Protein AF-A0A316REV9-F1 (afdb_monomer)

Sequence (354 aa):
MKEILKSRKVLAEVNGFNIMSDTLYEVVGKHDGSAPQAFQDANIAKAPFPENATHVCCPWDDFSKAYNTGFYPRSRCYNGLDKNEIDRLVKQRVDNIMKPFEEMSQMDLSQTNLEFWDDAKDKIFMGKVYNTANTVDLFYLYLAVFSGMLTPQEMDGDPVFMNSMFCFVEKDNMKDFVQQREINKMNISYKFISALKKGGDDRQAVIDLLLYIGIVTRPDFTEDEYYTGSLSNWMNEKKTNVDYLLDIWDRSLEGDFKEVLEFYRIVNVLQRNGRINMTPSGLQYNGQIIGPDVRTSAEFLAAKKDFINIKANVLDEYEEIISMSNIDNKSKTKKVKDIKKKDGVEEGDKVKEE

pLDDT: mean 83.74, std 15.29, range [32.62, 97.5]

Solvent-accessible surface area (backbone atoms only — not comparable to full-atom values): 20007 Å² total; per-residue (Å²): 131,83,79,76,79,76,75,72,43,77,44,39,82,42,90,93,41,71,45,50,39,84,37,35,37,37,26,35,58,22,76,25,94,84,49,62,67,76,32,42,78,68,32,18,59,58,70,90,44,84,85,58,52,49,78,42,52,62,46,73,33,84,86,80,72,39,65,44,72,51,63,48,82,84,21,68,90,48,73,92,61,55,69,70,60,40,56,51,50,19,50,40,32,29,68,62,34,50,50,53,30,27,70,72,70,72,48,70,84,53,90,81,39,54,69,52,54,77,64,48,63,43,81,45,32,67,68,42,68,34,39,42,76,39,46,65,37,34,43,46,49,47,44,32,39,61,60,17,52,35,26,52,56,95,50,69,88,40,75,77,31,66,84,28,57,32,18,30,43,83,47,80,51,74,64,54,52,54,49,49,50,53,48,49,46,51,52,52,50,49,54,51,55,51,27,50,72,70,35,70,69,50,23,48,53,51,40,29,50,36,41,72,76,58,63,40,87,72,79,81,67,86,59,64,65,58,58,54,50,36,50,54,52,52,46,68,74,39,86,57,41,47,59,54,50,51,55,54,52,58,48,50,73,36,81,73,45,45,50,27,35,53,35,35,46,47,53,53,53,35,36,77,71,67,62,32,43,82,48,100,85,13,32,29,45,94,88,41,73,54,26,72,43,67,64,55,22,9,46,37,54,57,69,39,75,94,33,54,67,57,42,52,53,54,50,53,56,46,53,50,54,55,53,52,54,56,50,54,52,53,53,52,56,49,52,54,52,53,52,61,57,68,77,64,81,87,89,84,83,86,83,79,91,129

Radius of gyration: 29.21 Å; Cα contacts (8 Å, |Δi|>4): 435; chains: 1; bounding box: 68×89×72 Å

Structure (mmCIF, N/CA/C/O backbone):
data_AF-A0A316REV9-F1
#
_entry.id   AF-A0A316REV9-F1
#
loop_
_atom_site.group_PDB
_atom_site.id
_atom_site.type_symbol
_atom_site.label_atom_id
_atom_site.label_alt_id
_atom_site.label_comp_id
_atom_site.label_asym_id
_atom_site.label_entity_id
_atom_site.label_seq_id
_atom_site.pdbx_PDB_ins_code
_atom_site.Cartn_x
_atom_site.Cartn_y
_atom_site.Cartn_z
_atom_site.occupancy
_atom_site.B_iso_or_equiv
_atom_site.auth_seq_id
_atom_site.auth_comp_id
_atom_site.auth_asym_id
_atom_site.auth_atom_id
_atom_site.pdbx_PDB_model_num
ATOM 1 N N . MET A 1 1 ? -13.417 17.721 -33.660 1.00 35.94 1 MET A N 1
ATOM 2 C CA . MET A 1 1 ? -11.995 17.367 -33.473 1.00 35.94 1 MET A CA 1
ATOM 3 C C . MET A 1 1 ? -11.953 15.889 -33.126 1.00 35.94 1 MET A C 1
ATOM 5 O O . MET A 1 1 ? -12.506 15.528 -32.101 1.00 35.94 1 MET A O 1
ATOM 9 N N . LYS A 1 2 ? -11.435 15.031 -34.013 1.00 32.62 2 LYS A N 1
ATOM 10 C CA . LYS A 1 2 ? -11.191 13.621 -33.681 1.00 32.62 2 LYS A CA 1
ATOM 11 C C . LYS A 1 2 ? -9.992 13.597 -32.735 1.00 32.62 2 LYS A C 1
ATOM 13 O O . LYS A 1 2 ? -8.901 13.959 -33.167 1.00 32.62 2 LYS A O 1
ATOM 18 N N . GLU A 1 3 ? -10.203 13.241 -31.472 1.00 38.78 3 GLU A N 1
ATOM 19 C CA . GLU A 1 3 ? -9.111 12.814 -30.599 1.00 38.78 3 GLU A CA 1
ATOM 20 C C . GLU A 1 3 ? -8.387 11.675 -31.319 1.00 38.78 3 GLU A C 1
ATOM 22 O O . GLU A 1 3 ? -8.959 10.620 -31.594 1.00 38.78 3 GLU A O 1
ATOM 27 N N . ILE A 1 4 ? -7.141 11.922 -31.712 1.00 41.31 4 ILE A N 1
ATOM 28 C CA . ILE A 1 4 ? -6.242 10.850 -32.109 1.00 41.31 4 ILE A CA 1
ATOM 29 C C . ILE A 1 4 ? -5.969 10.100 -30.808 1.00 41.31 4 ILE A C 1
ATOM 31 O O . ILE A 1 4 ? -5.196 10.576 -29.980 1.00 41.31 4 ILE A O 1
ATOM 35 N N . LEU A 1 5 ? -6.646 8.967 -30.606 1.00 44.19 5 LEU A N 1
ATOM 36 C CA . LEU A 1 5 ? -6.244 7.964 -29.623 1.00 44.19 5 LEU A CA 1
ATOM 37 C C . LEU A 1 5 ? -4.783 7.626 -29.926 1.00 44.19 5 LEU A C 1
ATOM 39 O O . LEU A 1 5 ? -4.482 6.912 -30.883 1.00 44.19 5 LEU A O 1
ATOM 43 N N . LYS A 1 6 ? -3.865 8.223 -29.165 1.00 53.34 6 LYS A N 1
ATOM 44 C CA . LYS A 1 6 ? -2.447 7.882 -29.208 1.00 53.34 6 LYS A CA 1
ATOM 45 C C . LYS A 1 6 ? -2.379 6.409 -28.812 1.00 53.34 6 LYS A C 1
ATOM 47 O O . LYS A 1 6 ? -2.714 6.063 -27.683 1.00 53.34 6 LYS A O 1
ATOM 52 N N . SER A 1 7 ? -2.041 5.534 -29.754 1.00 65.50 7 SER A N 1
ATOM 53 C CA . SER A 1 7 ? -1.868 4.112 -29.463 1.00 65.50 7 SER A CA 1
ATOM 54 C C . SER A 1 7 ? -0.797 3.963 -28.380 1.00 65.50 7 SER A C 1
ATOM 56 O O . SER A 1 7 ? 0.315 4.468 -28.569 1.00 65.50 7 SER A O 1
ATOM 58 N N . ARG A 1 8 ? -1.127 3.298 -27.264 1.00 82.81 8 ARG A N 1
ATOM 59 C CA . ARG A 1 8 ? -0.168 2.999 -26.189 1.00 82.81 8 ARG A CA 1
ATOM 60 C C . ARG A 1 8 ? 1.032 2.247 -26.783 1.00 82.81 8 ARG A C 1
ATOM 62 O O . ARG A 1 8 ? 0.859 1.343 -27.601 1.00 82.81 8 ARG A O 1
ATOM 69 N N . LYS A 1 9 ? 2.249 2.647 -26.414 1.00 91.50 9 LYS A N 1
ATOM 70 C CA . LYS A 1 9 ? 3.517 2.060 -26.881 1.00 91.50 9 LYS A CA 1
ATOM 71 C C . LYS A 1 9 ? 4.071 1.121 -25.809 1.00 91.50 9 LYS A C 1
ATOM 73 O O . LYS A 1 9 ? 4.020 1.458 -24.634 1.00 91.50 9 LYS A O 1
ATOM 78 N N . VAL A 1 10 ? 4.694 0.011 -26.207 1.00 94.44 10 VAL A N 1
ATOM 79 C CA . VAL A 1 10 ? 5.499 -0.819 -25.291 1.00 94.44 10 VAL A CA 1
ATOM 80 C C . VAL A 1 10 ? 6.788 -0.077 -24.916 1.00 94.44 10 VAL A C 1
ATOM 82 O O . VAL A 1 10 ? 7.638 0.203 -25.773 1.00 94.44 10 VAL A O 1
ATOM 85 N N . LEU A 1 11 ? 6.931 0.256 -23.635 1.00 95.62 11 LEU A N 1
ATOM 86 C CA . LEU A 1 11 ? 8.097 0.932 -23.066 1.00 95.62 11 LEU A CA 1
ATOM 87 C C . LEU A 1 11 ? 9.229 -0.045 -22.747 1.00 95.62 11 LEU A C 1
ATOM 89 O O . LEU A 1 11 ? 10.386 0.291 -22.990 1.00 95.62 11 LEU A O 1
ATOM 93 N N . ALA A 1 12 ? 8.911 -1.242 -22.254 1.00 95.81 12 ALA A N 1
ATOM 94 C CA . ALA A 1 12 ? 9.881 -2.307 -22.025 1.00 95.81 12 ALA A CA 1
ATOM 95 C C . ALA A 1 12 ? 9.214 -3.685 -21.999 1.00 95.81 12 ALA A C 1
ATOM 97 O O . ALA A 1 12 ? 8.109 -3.835 -21.484 1.00 95.81 12 ALA A O 1
ATOM 98 N N . GLU A 1 13 ? 9.937 -4.678 -22.509 1.00 94.44 13 GLU A N 1
ATOM 99 C CA . GLU A 1 13 ? 9.614 -6.100 -22.375 1.00 94.44 13 GLU A CA 1
ATOM 100 C C . GLU A 1 13 ? 10.448 -6.675 -21.222 1.00 94.44 13 GLU A C 1
ATOM 102 O O . GLU A 1 13 ? 11.684 -6.571 -21.229 1.00 94.44 13 GLU A O 1
ATOM 107 N N . VAL A 1 14 ? 9.798 -7.225 -20.196 1.00 91.88 14 VAL A N 1
ATOM 108 C CA . VAL A 1 14 ? 10.439 -7.659 -18.947 1.00 91.88 14 VAL A CA 1
ATOM 109 C C . VAL A 1 14 ? 9.782 -8.935 -18.444 1.00 91.88 14 VAL A C 1
ATOM 111 O O . VAL A 1 14 ? 8.594 -8.928 -18.152 1.00 91.88 14 VAL A O 1
ATOM 114 N N . ASN A 1 15 ? 10.555 -10.018 -18.313 1.00 90.50 15 ASN A N 1
ATOM 115 C CA . ASN A 1 15 ? 10.072 -11.297 -17.775 1.00 90.50 15 ASN A CA 1
ATOM 116 C C . ASN A 1 15 ? 8.767 -11.787 -18.436 1.00 90.50 15 ASN A C 1
ATOM 118 O O . ASN A 1 15 ? 7.885 -12.289 -17.757 1.00 90.50 15 ASN A O 1
ATOM 122 N N . GLY A 1 16 ? 8.629 -11.598 -19.755 1.00 89.12 16 GLY A N 1
ATOM 123 C CA . GLY A 1 16 ? 7.426 -11.971 -20.513 1.00 89.12 16 GLY A CA 1
ATOM 124 C C . GLY A 1 16 ? 6.285 -10.945 -20.492 1.00 89.12 16 GLY A C 1
ATOM 125 O O . GLY A 1 16 ? 5.331 -11.108 -21.244 1.00 89.12 16 GLY A O 1
ATOM 126 N N . PHE A 1 17 ? 6.400 -9.868 -19.708 1.00 94.56 17 PHE A N 1
ATOM 127 C CA . PHE A 1 17 ? 5.403 -8.803 -19.602 1.00 94.56 17 PHE A CA 1
ATOM 128 C C . PHE A 1 17 ? 5.790 -7.538 -20.382 1.00 94.56 17 PHE A C 1
ATOM 130 O O . PHE A 1 17 ? 6.959 -7.145 -20.425 1.00 94.56 17 PHE A O 1
ATOM 137 N N . ASN A 1 18 ? 4.788 -6.856 -20.943 1.00 95.69 18 ASN A N 1
ATOM 138 C CA . ASN A 1 18 ? 4.951 -5.600 -21.674 1.00 95.69 18 ASN A CA 1
ATOM 139 C C . ASN A 1 18 ? 4.494 -4.413 -20.822 1.00 95.69 18 ASN A C 1
ATOM 141 O O . ASN A 1 18 ? 3.300 -4.202 -20.627 1.00 95.69 18 ASN A O 1
ATOM 145 N N . ILE A 1 19 ? 5.436 -3.583 -20.375 1.00 95.56 19 ILE A N 1
ATOM 146 C CA . ILE A 1 19 ? 5.105 -2.322 -19.702 1.00 95.56 19 ILE A CA 1
ATOM 147 C C . ILE A 1 19 ? 4.658 -1.312 -20.763 1.00 95.56 19 ILE A C 1
ATOM 149 O O . ILE A 1 19 ? 5.425 -0.972 -21.668 1.00 95.56 19 ILE A O 1
ATOM 153 N N . MET A 1 20 ? 3.429 -0.818 -20.647 1.00 94.12 20 MET A N 1
ATOM 154 C CA . MET A 1 20 ? 2.788 0.065 -21.623 1.00 94.12 20 MET A CA 1
ATOM 155 C C . MET A 1 20 ? 2.952 1.545 -21.252 1.00 94.12 20 MET A C 1
ATOM 157 O O . MET A 1 20 ? 3.046 1.904 -20.083 1.00 94.12 20 MET A O 1
ATOM 161 N N . SER A 1 21 ? 2.982 2.430 -22.250 1.00 91.25 21 SER A N 1
ATOM 162 C CA . SER A 1 21 ? 2.984 3.882 -22.044 1.00 91.25 21 SER A CA 1
ATOM 163 C C . SER A 1 21 ? 1.611 4.399 -21.624 1.00 91.25 21 SER A C 1
ATOM 165 O O . SER A 1 21 ? 0.594 3.775 -21.922 1.00 91.25 21 SER A O 1
ATOM 167 N N . ASP A 1 22 ? 1.577 5.572 -20.983 1.00 86.38 22 ASP A N 1
ATOM 168 C CA . ASP A 1 22 ? 0.339 6.253 -20.566 1.00 86.38 22 ASP A CA 1
ATOM 169 C C . ASP A 1 22 ? -0.638 5.353 -19.779 1.00 86.38 22 ASP A C 1
ATOM 171 O O . ASP A 1 22 ? -1.855 5.424 -19.956 1.00 86.38 22 ASP A O 1
ATOM 175 N N . THR A 1 23 ? -0.090 4.485 -18.925 1.00 87.62 23 THR A N 1
ATOM 176 C CA . THR A 1 23 ? -0.813 3.429 -18.214 1.00 87.62 23 THR A CA 1
ATOM 177 C C . THR A 1 23 ? -0.616 3.560 -16.704 1.00 87.62 23 THR A C 1
ATOM 179 O O . THR A 1 23 ? 0.436 3.997 -16.226 1.00 87.62 23 THR A O 1
ATOM 182 N N . LEU A 1 24 ? -1.653 3.208 -15.942 1.00 90.25 24 LEU A N 1
ATOM 183 C CA . LEU A 1 24 ? -1.575 3.066 -14.494 1.00 90.25 24 LEU A CA 1
ATOM 184 C C . LEU A 1 24 ? -1.572 1.588 -14.126 1.00 90.25 24 LEU A C 1
ATOM 186 O O . LEU A 1 24 ? -2.416 0.830 -14.601 1.00 90.25 24 LEU A O 1
ATOM 190 N N . TYR A 1 25 ? -0.671 1.215 -13.228 1.00 93.12 25 TYR A N 1
ATOM 191 C CA . TYR A 1 25 ? -0.592 -0.133 -12.683 1.00 93.12 25 TYR A CA 1
ATOM 192 C C . TYR A 1 25 ? -0.825 -0.086 -11.176 1.00 93.12 25 TYR A C 1
ATOM 194 O O . TYR A 1 25 ? -0.020 0.494 -10.444 1.00 93.12 25 TYR A O 1
ATOM 202 N N . GLU A 1 26 ? -1.939 -0.654 -10.717 1.00 91.69 26 GLU A N 1
ATOM 203 C CA . GLU A 1 26 ? -2.272 -0.747 -9.293 1.00 91.69 26 GLU A CA 1
ATOM 204 C C . GLU A 1 26 ? -1.779 -2.072 -8.721 1.00 91.69 26 GLU A C 1
ATOM 206 O O . GLU A 1 26 ? -2.090 -3.135 -9.251 1.00 91.69 26 GLU A O 1
ATOM 211 N N . VAL A 1 27 ? -1.056 -1.998 -7.608 1.00 91.81 27 VAL A N 1
ATOM 212 C CA . VAL A 1 27 ? -0.621 -3.146 -6.820 1.00 91.81 27 VAL A CA 1
ATOM 213 C C . VAL A 1 27 ? -1.801 -3.705 -6.032 1.00 91.81 27 VAL A C 1
ATOM 215 O O . VAL A 1 27 ? -2.409 -3.012 -5.214 1.00 91.81 27 VAL A O 1
ATOM 218 N N . VAL A 1 28 ? -2.073 -4.987 -6.230 1.00 86.12 28 VAL A N 1
ATOM 219 C CA . VAL A 1 28 ? -3.160 -5.740 -5.603 1.00 86.12 28 VAL A CA 1
ATOM 220 C C . VAL A 1 28 ? -2.617 -6.957 -4.852 1.00 86.12 28 VAL A C 1
ATOM 222 O O . VAL A 1 28 ? -1.437 -7.311 -4.947 1.00 86.12 28 VAL A O 1
ATOM 225 N N . GLY A 1 29 ? -3.490 -7.603 -4.081 1.00 83.75 29 GLY A N 1
ATOM 226 C CA . GLY A 1 29 ? -3.192 -8.879 -3.443 1.00 83.75 29 GLY A CA 1
ATOM 227 C C . GLY A 1 29 ? -2.794 -9.958 -4.448 1.00 83.75 29 GLY A C 1
ATOM 228 O O . GLY A 1 29 ? -3.345 -10.028 -5.548 1.00 83.75 29 GLY A O 1
ATOM 229 N N . LYS A 1 30 ? -1.827 -10.789 -4.059 1.00 86.25 30 LYS A N 1
ATOM 230 C CA . LYS A 1 30 ? -1.519 -12.050 -4.734 1.00 86.25 30 LYS A CA 1
ATOM 231 C C . LYS A 1 30 ? -2.131 -13.199 -3.945 1.00 86.25 30 LYS A C 1
ATOM 233 O O . LYS A 1 30 ? -2.065 -13.177 -2.717 1.00 86.25 30 LYS A O 1
ATOM 238 N N . HIS A 1 31 ? -2.691 -14.185 -4.637 1.00 79.38 31 HIS A N 1
ATOM 239 C CA . HIS A 1 31 ? -3.241 -15.367 -3.987 1.00 79.38 31 HIS A CA 1
ATOM 240 C C . HIS A 1 31 ? -2.129 -16.198 -3.333 1.00 79.38 31 HIS A C 1
ATOM 242 O O . HIS A 1 31 ? -1.100 -16.462 -3.953 1.00 79.38 31 HIS A O 1
ATOM 248 N N . ASP A 1 32 ? -2.354 -16.660 -2.105 1.00 78.75 32 ASP A N 1
ATOM 249 C CA . ASP A 1 32 ? -1.487 -17.631 -1.439 1.00 78.75 32 ASP A CA 1
ATOM 250 C C . ASP A 1 32 ? -2.338 -18.765 -0.862 1.00 78.75 32 ASP A C 1
ATOM 252 O O . ASP A 1 32 ? -2.919 -18.644 0.215 1.00 78.75 32 ASP A O 1
ATOM 256 N N . GLY A 1 33 ? -2.390 -19.891 -1.578 1.00 74.75 33 GLY A N 1
ATOM 257 C CA . GLY A 1 33 ? -3.149 -21.075 -1.163 1.00 74.75 33 GLY A CA 1
ATOM 258 C C . GLY A 1 33 ? -2.600 -21.772 0.089 1.00 74.75 33 GLY A C 1
ATOM 259 O O . GLY A 1 33 ? -3.225 -22.707 0.590 1.00 74.75 33 GLY A O 1
ATOM 260 N N . SER A 1 34 ? -1.442 -21.346 0.600 1.00 78.38 34 SER A N 1
ATOM 261 C CA . SER A 1 34 ? -0.874 -21.821 1.865 1.00 78.38 34 SER A CA 1
ATOM 262 C C . SER A 1 34 ? -1.171 -20.899 3.055 1.00 78.38 34 SER A C 1
ATOM 264 O O . SER A 1 34 ? -0.946 -21.293 4.203 1.00 78.38 34 SER A O 1
ATOM 266 N N . ALA A 1 35 ? -1.709 -19.698 2.810 1.00 78.31 35 ALA A N 1
ATOM 267 C CA . ALA A 1 35 ? -2.051 -18.732 3.850 1.00 78.31 35 ALA A CA 1
ATOM 268 C C . ALA A 1 35 ? -3.296 -19.159 4.662 1.00 78.31 35 ALA A C 1
ATOM 270 O O . ALA A 1 35 ? -4.065 -20.008 4.215 1.00 78.31 35 ALA A O 1
ATOM 271 N N . PRO A 1 36 ? -3.552 -18.591 5.857 1.00 81.75 36 PRO A N 1
ATOM 272 C CA . PRO A 1 36 ? -4.797 -18.830 6.594 1.00 81.75 36 PRO A CA 1
ATOM 273 C C . PRO A 1 36 ? -6.052 -18.489 5.772 1.00 81.75 36 PRO A C 1
ATOM 275 O O . PRO A 1 36 ? -6.016 -17.577 4.950 1.00 81.75 36 PRO A O 1
ATOM 278 N N . GLN A 1 37 ? -7.184 -19.152 6.044 1.00 71.50 37 GLN A N 1
ATOM 279 C CA . GLN A 1 37 ? -8.411 -19.033 5.234 1.00 71.50 37 GLN A CA 1
ATOM 280 C C . GLN A 1 37 ? -8.848 -17.579 4.981 1.00 71.50 37 GLN A C 1
ATOM 282 O O . GLN A 1 37 ? -9.117 -17.218 3.846 1.00 71.50 37 GLN A O 1
ATOM 287 N N . ALA A 1 38 ? -8.806 -16.713 6.000 1.00 71.12 38 ALA A N 1
ATOM 288 C CA . ALA A 1 38 ? -9.180 -15.301 5.856 1.00 71.12 38 ALA A CA 1
ATOM 289 C C . ALA A 1 38 ? -8.325 -14.528 4.826 1.00 71.12 38 ALA A C 1
ATOM 291 O O . ALA A 1 38 ? -8.792 -13.566 4.226 1.00 71.12 38 ALA A O 1
ATOM 292 N N . PHE A 1 39 ? -7.071 -14.935 4.618 1.00 75.81 39 PHE A N 1
ATOM 293 C CA . PHE A 1 39 ? -6.164 -14.341 3.633 1.00 75.81 39 PHE A CA 1
ATOM 294 C C . PHE A 1 39 ? -6.431 -14.905 2.235 1.00 75.81 39 PHE A C 1
ATOM 296 O O . PHE A 1 39 ? -6.419 -14.1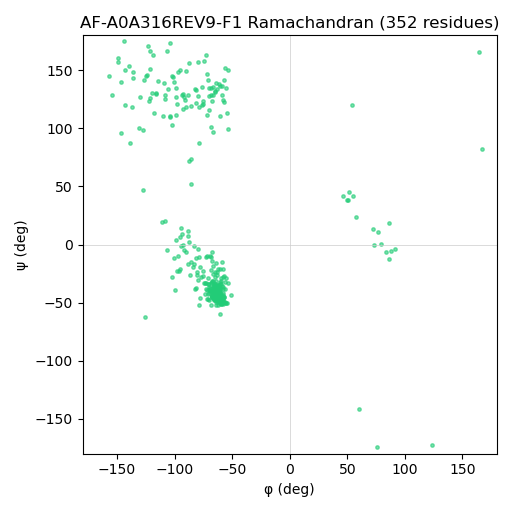58 1.257 1.00 75.81 39 PHE A O 1
ATOM 303 N N . GLN A 1 40 ? -6.743 -16.202 2.151 1.00 74.31 40 GLN A N 1
ATOM 304 C CA . GLN A 1 40 ? -7.174 -16.837 0.906 1.00 74.31 40 GLN A CA 1
ATOM 305 C C . GLN A 1 40 ? -8.475 -16.214 0.390 1.00 74.31 40 GLN A C 1
ATOM 307 O O . GLN A 1 40 ? -8.542 -15.839 -0.779 1.00 74.31 40 GLN A O 1
ATOM 312 N N . ASP A 1 41 ? -9.465 -16.039 1.273 1.00 69.50 41 ASP A N 1
ATOM 313 C CA . ASP A 1 41 ? -10.771 -15.443 0.962 1.00 69.50 41 ASP A CA 1
ATOM 314 C C . ASP A 1 41 ? -10.629 -13.993 0.471 1.00 69.50 41 ASP A C 1
ATOM 316 O O . ASP A 1 41 ? -11.334 -13.565 -0.440 1.00 69.50 41 ASP A O 1
ATOM 320 N N . ALA A 1 42 ? -9.673 -13.248 1.035 1.00 64.75 42 ALA A N 1
ATOM 321 C CA . ALA A 1 42 ? -9.343 -11.883 0.625 1.00 64.75 42 ALA A CA 1
ATOM 322 C C . ALA A 1 42 ? -8.387 -11.809 -0.584 1.00 64.75 42 ALA A C 1
ATOM 324 O O . ALA A 1 42 ? -8.052 -10.715 -1.036 1.00 64.75 42 ALA A O 1
ATOM 325 N N . ASN A 1 43 ? -7.947 -12.951 -1.119 1.00 71.88 43 ASN A N 1
ATOM 326 C CA . ASN A 1 43 ? -6.991 -13.056 -2.219 1.00 71.88 43 ASN A CA 1
ATOM 327 C C . ASN A 1 43 ? -5.662 -12.307 -1.974 1.00 71.88 43 ASN A C 1
ATOM 329 O O . ASN A 1 43 ? -5.129 -11.635 -2.862 1.00 71.88 43 ASN A O 1
ATOM 333 N N . ILE A 1 44 ? -5.134 -12.406 -0.751 1.00 76.81 44 ILE A N 1
ATOM 334 C CA . ILE A 1 44 ? -3.902 -11.737 -0.318 1.00 76.81 44 ILE A CA 1
ATOM 335 C C . ILE A 1 44 ? -2.903 -12.730 0.289 1.00 76.81 44 ILE A C 1
ATOM 337 O O . ILE A 1 44 ? -3.263 -13.592 1.081 1.00 76.81 44 ILE A O 1
ATOM 341 N N . ALA A 1 45 ? -1.616 -12.539 0.007 1.00 72.81 45 ALA A N 1
ATOM 342 C CA . ALA A 1 45 ? -0.519 -13.245 0.675 1.00 72.81 45 ALA A CA 1
ATOM 343 C C . ALA A 1 45 ? -0.045 -12.512 1.943 1.00 72.81 45 ALA A C 1
ATOM 345 O O . ALA A 1 45 ? 0.672 -13.054 2.782 1.00 72.81 45 ALA A O 1
ATOM 346 N N . LYS A 1 46 ? -0.410 -11.231 2.077 1.00 72.25 46 LYS A N 1
ATOM 347 C CA . LYS A 1 46 ? 0.113 -10.331 3.102 1.00 72.25 46 LYS A CA 1
ATOM 348 C C . LYS A 1 46 ? -0.958 -9.338 3.544 1.00 72.25 46 LYS A C 1
ATOM 350 O O . LYS A 1 46 ? -1.703 -8.82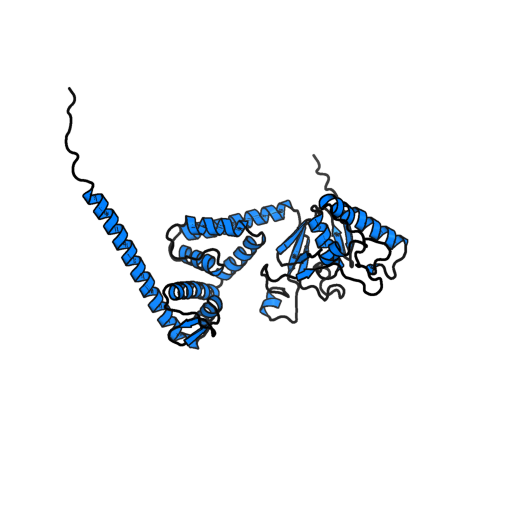2 2.718 1.00 72.25 46 LYS A O 1
ATOM 355 N N . ALA A 1 47 ? -1.024 -9.064 4.849 1.00 73.50 47 ALA A N 1
ATOM 356 C CA . ALA A 1 47 ? -2.062 -8.205 5.415 1.00 73.50 47 ALA A CA 1
ATOM 357 C C . ALA A 1 47 ? -1.988 -6.772 4.842 1.00 73.50 47 ALA A C 1
ATOM 359 O O . ALA A 1 47 ? -0.878 -6.231 4.743 1.00 73.50 47 ALA A O 1
ATOM 360 N N . PRO A 1 48 ? -3.130 -6.141 4.512 1.00 65.38 48 PRO A N 1
ATOM 361 C CA . PRO A 1 48 ? -3.203 -4.973 3.637 1.00 65.38 48 PRO A CA 1
ATOM 362 C C . PRO A 1 48 ? -2.976 -3.640 4.371 1.00 65.38 48 PRO A C 1
ATOM 364 O O . PRO A 1 48 ? -3.766 -2.706 4.263 1.00 65.38 48 PRO A O 1
ATOM 367 N N . PHE A 1 49 ? -1.889 -3.525 5.135 1.00 65.19 49 PHE A N 1
ATOM 368 C CA . PHE A 1 49 ? -1.534 -2.284 5.831 1.00 65.19 49 PHE A CA 1
ATOM 369 C C . PHE A 1 49 ? -0.291 -1.650 5.180 1.00 65.19 49 PHE A C 1
ATOM 371 O O . PHE A 1 49 ? 0.652 -2.381 4.882 1.00 65.19 49 PHE A O 1
ATOM 378 N N . PRO A 1 50 ? -0.208 -0.315 4.995 1.00 53.00 50 PRO A N 1
ATOM 379 C CA . PRO A 1 50 ? 0.907 0.334 4.279 1.00 53.00 50 PRO A CA 1
ATOM 380 C C . PRO A 1 50 ? 2.307 0.122 4.881 1.00 53.00 50 PRO A C 1
ATOM 382 O O . PRO A 1 50 ? 3.328 0.309 4.210 1.00 53.00 50 PRO A O 1
ATOM 385 N N . GLU A 1 51 ? 2.383 -0.222 6.167 1.00 66.25 51 GLU A N 1
ATOM 386 C CA . GLU A 1 51 ? 3.648 -0.584 6.818 1.00 66.25 51 GLU A CA 1
ATOM 387 C C . GLU A 1 51 ? 4.117 -1.986 6.429 1.00 66.25 51 GLU A C 1
ATOM 389 O O . GLU A 1 51 ? 5.313 -2.271 6.437 1.00 66.25 51 GLU A O 1
ATOM 394 N N . ASN A 1 52 ? 3.191 -2.833 5.989 1.00 72.81 52 ASN A N 1
ATOM 395 C CA . ASN A 1 52 ? 3.448 -4.194 5.576 1.00 72.81 52 ASN A CA 1
ATOM 396 C C . ASN A 1 52 ? 3.826 -4.257 4.088 1.00 72.81 52 ASN A C 1
ATOM 398 O O . ASN A 1 52 ? 3.066 -4.717 3.241 1.00 72.81 52 ASN A O 1
ATOM 402 N N . ALA A 1 53 ? 5.029 -3.779 3.778 1.00 83.50 53 ALA A N 1
ATOM 403 C CA . ALA A 1 53 ? 5.535 -3.657 2.414 1.00 83.50 53 ALA A CA 1
ATOM 404 C C . ALA A 1 53 ? 6.607 -4.699 2.067 1.00 83.50 53 ALA A C 1
ATOM 406 O O . ALA A 1 53 ? 7.171 -5.353 2.948 1.00 83.50 53 ALA A O 1
ATOM 407 N N . THR A 1 54 ? 6.900 -4.828 0.777 1.00 88.62 54 THR A N 1
ATOM 408 C CA . THR A 1 54 ? 8.071 -5.533 0.250 1.00 88.62 54 THR A CA 1
ATOM 409 C C . THR A 1 54 ? 9.040 -4.497 -0.300 1.00 88.62 54 THR A C 1
ATOM 411 O O . THR A 1 54 ? 8.658 -3.662 -1.119 1.00 88.62 54 THR A O 1
ATOM 414 N N . HIS A 1 55 ? 10.284 -4.527 0.173 1.00 90.75 55 HIS A N 1
ATOM 415 C CA . HIS A 1 55 ? 11.345 -3.690 -0.374 1.00 90.75 55 HIS A CA 1
ATOM 416 C C . HIS A 1 55 ? 12.019 -4.419 -1.527 1.00 90.75 55 HIS A C 1
ATOM 418 O O . HIS A 1 55 ? 12.407 -5.577 -1.380 1.00 90.75 55 HIS A O 1
ATOM 424 N N . VAL A 1 56 ? 12.139 -3.744 -2.664 1.00 92.19 56 VAL A N 1
ATOM 425 C CA . VAL A 1 56 ? 12.696 -4.322 -3.884 1.00 92.19 56 VAL A CA 1
ATOM 426 C C . VAL A 1 56 ? 13.918 -3.540 -4.312 1.00 92.19 56 VAL A C 1
ATOM 428 O O . VAL A 1 56 ? 13.868 -2.319 -4.419 1.00 92.19 56 VAL A O 1
ATOM 431 N N . CYS A 1 57 ? 14.994 -4.269 -4.579 1.00 91.38 57 CYS A N 1
ATOM 432 C CA . CYS A 1 57 ? 16.270 -3.742 -5.039 1.00 91.38 57 CYS A CA 1
ATOM 433 C C . CYS A 1 57 ? 16.592 -4.336 -6.415 1.00 91.38 57 CYS A C 1
ATOM 435 O O . CYS A 1 57 ? 16.050 -5.378 -6.801 1.00 91.38 57 CYS A O 1
ATOM 437 N N . CYS A 1 58 ? 17.527 -3.718 -7.132 1.00 92.25 58 CYS A N 1
ATOM 438 C CA . CYS A 1 58 ? 18.094 -4.333 -8.325 1.00 92.25 58 CYS A CA 1
ATOM 439 C C . CYS A 1 58 ? 18.873 -5.617 -7.949 1.00 92.25 58 CYS A C 1
ATOM 441 O O . CYS A 1 58 ? 19.685 -5.572 -7.022 1.00 92.25 58 CYS A O 1
ATOM 443 N N . PRO A 1 59 ? 18.664 -6.762 -8.628 1.00 91.38 59 PRO A N 1
ATOM 444 C CA . PRO A 1 59 ? 19.394 -7.987 -8.312 1.00 91.38 59 PRO A CA 1
ATOM 445 C C . PRO A 1 59 ? 20.897 -7.852 -8.590 1.00 91.38 59 PRO A C 1
ATOM 447 O O . PRO A 1 59 ? 21.300 -7.445 -9.679 1.00 91.38 59 PRO A O 1
ATOM 450 N N . TRP A 1 60 ? 21.732 -8.255 -7.635 1.00 92.81 60 TRP A N 1
ATOM 451 C CA . TRP A 1 60 ? 23.176 -8.389 -7.835 1.00 92.81 60 TRP A CA 1
ATOM 452 C C . TRP A 1 60 ? 23.506 -9.725 -8.511 1.00 92.81 60 TRP A C 1
ATOM 454 O O . TRP A 1 60 ? 23.005 -10.770 -8.093 1.00 92.81 60 TRP A O 1
ATOM 464 N N . ASP A 1 61 ? 24.354 -9.711 -9.543 1.00 90.44 61 ASP A N 1
ATOM 465 C CA . ASP A 1 61 ? 24.895 -10.935 -10.128 1.00 90.44 61 ASP A CA 1
ATOM 466 C C . ASP A 1 61 ? 26.301 -11.230 -9.600 1.00 90.44 61 ASP A C 1
ATOM 468 O O . ASP A 1 61 ? 27.289 -10.573 -9.943 1.00 90.44 61 ASP A O 1
ATOM 472 N N . ASP A 1 62 ? 26.405 -12.292 -8.806 1.00 88.00 62 ASP A N 1
ATOM 473 C CA . ASP A 1 62 ? 27.670 -12.722 -8.220 1.00 88.00 62 ASP A CA 1
ATOM 474 C C . ASP A 1 62 ? 28.703 -13.197 -9.238 1.00 88.00 62 ASP A C 1
ATOM 476 O O . ASP A 1 62 ? 29.898 -13.169 -8.926 1.00 88.00 62 ASP A O 1
ATOM 480 N N . PHE A 1 63 ? 28.268 -13.637 -10.420 1.00 85.75 63 PHE A N 1
ATOM 481 C CA . PHE A 1 63 ? 29.169 -14.105 -11.466 1.00 85.75 63 PHE A CA 1
ATOM 482 C C . PHE A 1 63 ? 29.807 -12.935 -12.215 1.00 85.75 63 PHE A C 1
ATOM 484 O O . PHE A 1 63 ? 31.033 -12.865 -12.305 1.00 85.75 63 PHE A O 1
ATOM 491 N N . SER A 1 64 ? 29.002 -11.990 -12.714 1.00 85.94 64 SER A N 1
ATOM 492 C CA . SER A 1 64 ? 29.518 -10.810 -13.412 1.00 85.94 64 SER A CA 1
ATOM 493 C C . SER A 1 64 ? 30.054 -9.722 -12.480 1.00 85.94 64 SER A C 1
ATOM 495 O O . SER A 1 64 ? 30.668 -8.777 -12.974 1.00 85.94 64 SER A O 1
ATOM 497 N N . LYS A 1 65 ? 29.820 -9.831 -11.162 1.00 89.25 65 LYS A N 1
ATOM 498 C CA . LYS A 1 65 ? 30.136 -8.799 -10.157 1.00 89.25 65 LYS A CA 1
ATOM 499 C C . LYS A 1 65 ? 29.565 -7.432 -10.542 1.00 89.25 65 LYS A C 1
ATOM 501 O O . LYS A 1 65 ? 30.256 -6.419 -10.484 1.00 89.25 65 LYS A O 1
ATOM 506 N N . ALA A 1 66 ? 28.309 -7.437 -10.979 1.00 91.06 66 ALA A N 1
ATOM 507 C CA . ALA A 1 66 ? 27.580 -6.244 -11.383 1.00 91.06 66 ALA A CA 1
ATOM 508 C C . ALA A 1 66 ? 26.084 -6.421 -11.106 1.00 91.06 66 ALA A C 1
ATOM 510 O O . ALA A 1 66 ? 25.594 -7.548 -11.001 1.00 91.06 66 ALA A O 1
ATOM 511 N N . TYR A 1 67 ? 25.340 -5.319 -11.042 1.00 93.75 67 TYR A N 1
ATOM 512 C CA . TYR A 1 67 ? 23.886 -5.395 -10.961 1.00 93.75 67 TYR A CA 1
ATOM 513 C C . TYR A 1 67 ? 23.305 -5.887 -12.282 1.00 93.75 67 TYR A C 1
ATOM 515 O O . TYR A 1 67 ? 23.661 -5.428 -13.372 1.00 93.75 67 TYR A O 1
ATOM 523 N N . ASN A 1 68 ? 22.366 -6.817 -12.196 1.00 93.38 68 ASN A N 1
ATOM 524 C CA . ASN A 1 68 ? 21.577 -7.247 -13.331 1.00 93.38 68 ASN A CA 1
ATOM 525 C C . ASN A 1 68 ? 20.487 -6.200 -13.573 1.00 93.38 68 ASN A C 1
ATOM 527 O O . ASN A 1 68 ? 19.399 -6.301 -13.026 1.00 93.38 68 ASN A O 1
ATOM 531 N N . THR A 1 69 ? 20.795 -5.165 -14.354 1.00 93.81 69 THR A N 1
ATOM 532 C CA . THR A 1 69 ? 19.862 -4.051 -14.596 1.00 93.81 69 THR A CA 1
ATOM 533 C C . THR A 1 69 ? 19.092 -4.193 -15.895 1.00 93.81 69 THR A C 1
ATOM 535 O O . THR A 1 69 ? 18.063 -3.550 -16.064 1.00 93.81 69 THR A O 1
ATOM 538 N N . GLY A 1 70 ? 19.608 -4.962 -16.857 1.00 94.75 70 GLY A N 1
ATOM 539 C CA . GLY A 1 70 ? 19.082 -4.999 -18.218 1.00 94.75 70 GLY A CA 1
ATOM 540 C C . GLY A 1 70 ? 19.402 -3.751 -19.052 1.00 94.75 70 GLY A C 1
ATOM 541 O O . GLY A 1 70 ? 19.043 -3.715 -20.227 1.00 94.75 70 GLY A O 1
ATOM 542 N N . PHE A 1 71 ? 20.105 -2.747 -18.518 1.00 95.94 71 PHE A N 1
ATOM 543 C CA . PHE A 1 71 ? 20.455 -1.523 -19.257 1.00 95.94 71 PHE A CA 1
ATOM 544 C C . PHE A 1 71 ? 21.757 -1.627 -20.059 1.00 95.94 71 PHE A C 1
ATOM 546 O O . PHE A 1 71 ? 22.170 -0.673 -20.712 1.00 95.94 71 PHE A O 1
ATOM 553 N N . TYR A 1 72 ? 22.411 -2.789 -20.046 1.00 94.19 72 TYR A N 1
ATOM 554 C CA . TYR A 1 72 ? 23.644 -3.025 -20.791 1.00 94.19 72 TYR A CA 1
ATOM 555 C C . TYR A 1 72 ? 23.697 -4.452 -21.357 1.00 94.19 72 TYR A C 1
ATOM 557 O O . TYR A 1 72 ? 23.183 -5.376 -20.722 1.00 94.19 72 TYR A O 1
ATOM 565 N N . PRO A 1 73 ? 24.370 -4.680 -22.503 1.00 93.38 73 PRO A N 1
ATOM 566 C CA . PRO A 1 73 ? 24.302 -5.959 -23.225 1.00 93.38 73 PRO A CA 1
ATOM 567 C C . PRO A 1 73 ? 24.820 -7.188 -22.473 1.00 93.38 73 PRO A C 1
ATOM 569 O O . PRO A 1 73 ? 24.478 -8.308 -22.826 1.00 93.38 73 PRO A O 1
ATOM 572 N N . ARG A 1 74 ? 25.656 -7.001 -21.444 1.00 91.00 74 ARG A N 1
ATOM 573 C CA . ARG A 1 74 ? 26.217 -8.101 -20.638 1.00 91.00 74 ARG A CA 1
ATOM 574 C C . ARG A 1 74 ? 25.407 -8.413 -19.374 1.00 91.00 74 ARG A C 1
ATOM 576 O O . ARG A 1 74 ? 25.891 -9.165 -18.537 1.00 91.00 74 ARG A O 1
ATOM 583 N N . SER A 1 75 ? 24.219 -7.824 -19.209 1.00 92.69 75 SER A N 1
ATOM 584 C CA . SER A 1 75 ? 23.330 -8.153 -18.088 1.00 92.69 75 SER A CA 1
ATOM 585 C C . SER A 1 75 ? 22.948 -9.632 -18.129 1.00 92.69 75 SER A C 1
ATOM 587 O O . SER A 1 75 ? 22.583 -10.151 -19.185 1.00 92.69 75 SER A O 1
ATOM 589 N N . ARG A 1 76 ? 22.970 -10.303 -16.973 1.00 91.19 76 ARG A N 1
ATOM 590 C CA . ARG A 1 76 ? 22.664 -11.739 -16.856 1.00 91.19 76 ARG A CA 1
ATOM 591 C C . ARG A 1 76 ? 21.279 -12.120 -17.391 1.00 91.19 76 ARG A C 1
ATOM 593 O O . ARG A 1 76 ? 21.107 -13.246 -17.854 1.00 91.19 76 ARG A O 1
ATOM 600 N N . CYS A 1 77 ? 20.310 -11.200 -17.382 1.00 90.88 77 CYS A N 1
ATOM 601 C CA . CYS A 1 77 ? 18.977 -11.429 -17.953 1.00 90.88 77 CYS A CA 1
ATOM 602 C C . CYS A 1 77 ? 18.976 -11.790 -19.449 1.00 90.88 77 CYS A C 1
ATOM 604 O O . CYS A 1 77 ? 17.958 -12.244 -19.954 1.00 90.88 77 CYS A O 1
ATOM 606 N N . TYR A 1 78 ? 20.083 -11.571 -20.160 1.00 93.69 78 TYR A N 1
ATOM 607 C CA . TYR A 1 78 ? 20.208 -11.830 -21.593 1.00 93.69 78 TYR A CA 1
ATOM 608 C C . TYR A 1 78 ? 20.901 -13.154 -21.934 1.00 93.69 78 TYR A C 1
ATOM 610 O O . TYR A 1 78 ? 21.145 -13.441 -23.106 1.00 93.69 78 TYR A O 1
ATOM 618 N N . ASN A 1 79 ? 21.241 -13.967 -20.931 1.00 90.88 79 ASN A N 1
ATOM 619 C CA . ASN A 1 79 ? 21.891 -15.253 -21.159 1.00 90.88 79 ASN A CA 1
ATOM 620 C C . ASN A 1 79 ? 21.048 -16.142 -22.086 1.00 90.88 79 ASN A C 1
ATOM 622 O O . ASN A 1 79 ? 19.909 -16.473 -21.774 1.00 90.88 79 ASN A O 1
ATOM 626 N N . GLY A 1 80 ? 21.645 -16.562 -23.202 1.00 90.75 80 GLY A N 1
ATOM 627 C CA . GLY A 1 80 ? 20.996 -17.418 -24.197 1.00 90.75 80 GLY A CA 1
ATOM 628 C C . GLY A 1 80 ? 20.269 -16.675 -25.322 1.00 90.75 80 GLY A C 1
ATOM 629 O O . GLY A 1 80 ? 19.811 -17.341 -26.245 1.00 90.75 80 GLY A O 1
ATOM 630 N N . LEU A 1 81 ? 20.202 -15.339 -25.289 1.00 93.75 81 LEU A N 1
ATOM 631 C CA . LEU A 1 81 ? 19.635 -14.536 -26.378 1.00 93.75 81 LEU A CA 1
ATOM 632 C C . LEU A 1 81 ? 20.681 -14.200 -27.447 1.00 93.75 81 LEU A C 1
ATOM 634 O O . LEU A 1 81 ? 21.888 -14.162 -27.181 1.00 93.75 81 LEU A O 1
ATOM 638 N N . ASP A 1 82 ? 20.217 -13.928 -28.667 1.00 96.00 82 ASP A N 1
ATOM 639 C CA . ASP A 1 82 ? 21.088 -13.481 -29.748 1.00 96.00 82 ASP A CA 1
ATOM 640 C C . ASP A 1 82 ? 21.415 -11.983 -29.643 1.00 96.00 82 ASP A C 1
ATOM 642 O O . ASP A 1 82 ? 20.685 -11.185 -29.057 1.00 96.00 82 ASP A O 1
ATOM 646 N N . LYS A 1 83 ? 22.533 -11.574 -30.248 1.00 95.56 83 LYS A N 1
ATOM 647 C CA . LYS A 1 83 ? 23.029 -10.197 -30.146 1.00 95.56 83 LYS A CA 1
ATOM 648 C C . LYS A 1 83 ? 22.026 -9.146 -30.641 1.00 95.56 83 LYS A C 1
ATOM 650 O O . LYS A 1 83 ? 21.946 -8.079 -30.039 1.00 95.56 83 LYS A O 1
ATOM 655 N N . ASN A 1 84 ? 21.286 -9.412 -31.717 1.00 96.31 84 ASN A N 1
ATOM 656 C CA . ASN A 1 84 ? 20.352 -8.428 -32.270 1.00 96.31 84 ASN A CA 1
ATOM 657 C C . ASN A 1 84 ? 19.161 -8.226 -31.330 1.00 96.31 84 ASN A C 1
ATOM 659 O O . ASN A 1 84 ? 18.705 -7.095 -31.146 1.00 96.31 84 ASN A O 1
ATOM 663 N N . GLU A 1 85 ? 18.678 -9.307 -30.717 1.00 95.50 85 GLU A N 1
ATOM 664 C CA . GLU A 1 85 ? 17.642 -9.239 -29.690 1.00 95.50 85 GLU A CA 1
ATOM 665 C C . GLU A 1 85 ? 18.122 -8.461 -28.457 1.00 95.50 85 GLU A C 1
ATOM 667 O O . GLU A 1 85 ? 17.419 -7.561 -27.988 1.00 95.50 85 GLU A O 1
ATOM 672 N N . ILE A 1 86 ? 19.347 -8.724 -27.992 1.00 96.56 86 ILE A N 1
ATOM 673 C CA . ILE A 1 86 ? 19.962 -7.997 -26.871 1.00 96.56 86 ILE A CA 1
ATOM 674 C C . ILE A 1 86 ? 20.065 -6.503 -27.180 1.00 96.56 86 ILE A C 1
ATOM 676 O O . ILE A 1 86 ? 19.611 -5.679 -26.385 1.00 96.56 86 ILE A O 1
ATOM 680 N N . ASP A 1 87 ? 20.624 -6.139 -28.335 1.00 97.25 87 ASP A N 1
ATOM 681 C CA . ASP A 1 87 ? 20.806 -4.740 -28.728 1.00 97.25 87 ASP A CA 1
ATOM 682 C C . ASP A 1 87 ? 19.451 -4.010 -28.820 1.00 97.25 87 ASP A C 1
ATOM 684 O O . ASP A 1 87 ? 19.338 -2.853 -28.400 1.00 97.25 87 ASP A O 1
ATOM 688 N N . ARG A 1 88 ? 18.396 -4.691 -29.296 1.00 96.62 88 ARG A N 1
ATOM 689 C CA . ARG A 1 88 ? 17.022 -4.161 -29.328 1.00 96.62 88 ARG A CA 1
ATOM 690 C C . ARG A 1 88 ? 16.475 -3.908 -27.921 1.00 96.62 88 ARG A C 1
ATOM 692 O O . ARG A 1 88 ? 15.985 -2.807 -27.662 1.00 96.62 88 ARG A O 1
ATOM 699 N N . LEU A 1 89 ? 16.547 -4.901 -27.032 1.00 96.19 89 LEU A N 1
ATOM 700 C CA . LEU A 1 89 ? 16.006 -4.822 -25.668 1.00 96.19 89 LEU A CA 1
ATOM 701 C C . LEU A 1 89 ? 16.748 -3.783 -24.824 1.00 96.19 89 LEU A C 1
ATOM 703 O O . LEU A 1 89 ? 16.114 -2.953 -24.169 1.00 96.19 89 LEU A O 1
ATOM 707 N N . VAL A 1 90 ? 18.082 -3.775 -24.890 1.00 97.00 90 VAL A N 1
ATOM 708 C CA . VAL A 1 90 ? 18.918 -2.775 -24.212 1.00 97.00 90 VAL A CA 1
ATOM 709 C C . VAL A 1 90 ? 18.557 -1.383 -24.698 1.00 97.00 90 VAL A C 1
ATOM 711 O O . VAL A 1 90 ? 18.270 -0.514 -23.880 1.00 97.00 90 VAL A O 1
ATOM 714 N N . LYS A 1 91 ? 18.508 -1.165 -26.017 1.00 97.00 91 LYS A N 1
ATOM 715 C CA . LYS A 1 91 ? 18.154 0.141 -26.575 1.00 97.00 91 LYS A CA 1
ATOM 716 C C . LYS A 1 91 ? 16.775 0.601 -26.107 1.00 97.00 91 LYS A C 1
ATOM 718 O O . LYS A 1 91 ? 16.634 1.739 -25.673 1.00 97.00 91 LYS A O 1
ATOM 723 N N . GLN A 1 92 ? 15.778 -0.281 -26.151 1.00 96.19 92 GLN A N 1
ATOM 724 C CA . GLN A 1 92 ? 14.422 0.032 -25.705 1.00 96.19 92 GLN A CA 1
ATOM 725 C C . GLN A 1 92 ? 14.397 0.457 -24.227 1.00 96.19 92 GLN A C 1
ATOM 727 O O . GLN A 1 92 ? 13.833 1.502 -23.904 1.00 96.19 92 GLN A O 1
ATOM 732 N N . ARG A 1 93 ? 15.033 -0.317 -23.342 1.00 97.06 93 ARG A N 1
ATOM 733 C CA . ARG A 1 93 ? 15.085 -0.043 -21.896 1.00 97.06 93 ARG A CA 1
ATOM 734 C C . ARG A 1 93 ? 15.882 1.227 -21.582 1.00 97.06 93 ARG A C 1
ATOM 736 O O . ARG A 1 93 ? 15.451 2.033 -20.763 1.00 97.06 93 ARG A O 1
ATOM 743 N N . VAL A 1 94 ? 17.008 1.444 -22.259 1.00 97.25 94 VAL A N 1
ATOM 744 C CA . VAL A 1 94 ? 17.845 2.636 -22.065 1.00 97.25 94 VAL A CA 1
ATOM 745 C C . VAL A 1 94 ? 17.122 3.904 -22.513 1.00 97.25 94 VAL A C 1
ATOM 747 O O . VAL A 1 94 ? 17.086 4.882 -21.769 1.00 97.25 94 VAL A O 1
ATOM 750 N N . ASP A 1 95 ? 16.526 3.889 -23.706 1.00 97.25 95 ASP A N 1
ATOM 751 C CA . ASP A 1 95 ? 15.897 5.078 -24.286 1.00 97.25 95 ASP A CA 1
ATOM 752 C C . ASP A 1 95 ? 14.559 5.422 -23.608 1.00 97.25 95 ASP A C 1
ATOM 754 O O . ASP A 1 95 ? 14.223 6.599 -23.502 1.00 97.25 95 ASP A O 1
ATOM 758 N N . ASN A 1 96 ? 13.792 4.429 -23.138 1.00 97.25 96 ASN A N 1
ATOM 759 C CA . ASN A 1 96 ? 12.479 4.675 -22.529 1.00 97.25 96 ASN A CA 1
ATOM 760 C C . ASN A 1 96 ? 12.504 4.786 -20.993 1.00 97.25 96 ASN A C 1
ATOM 762 O O . ASN A 1 96 ? 11.547 5.321 -20.438 1.00 97.25 96 ASN A O 1
ATOM 766 N N . ILE A 1 97 ? 13.528 4.260 -20.304 1.00 97.19 97 ILE A N 1
ATOM 767 C CA . ILE A 1 97 ? 13.549 4.170 -18.830 1.00 97.19 97 ILE A CA 1
ATOM 768 C C . ILE A 1 97 ? 14.804 4.816 -18.246 1.00 97.19 97 ILE A C 1
ATOM 770 O O . ILE A 1 97 ? 14.681 5.791 -17.511 1.00 97.19 97 ILE A O 1
ATOM 774 N N . MET A 1 98 ? 15.996 4.302 -18.576 1.00 96.75 98 MET A N 1
ATOM 775 C CA . MET A 1 98 ? 17.249 4.745 -17.944 1.00 96.75 98 MET A CA 1
ATOM 776 C C . MET A 1 98 ? 17.510 6.236 -18.180 1.00 96.75 98 MET A C 1
ATOM 778 O O . MET A 1 98 ? 17.539 6.994 -17.217 1.00 96.75 98 MET A O 1
ATOM 782 N N . LYS A 1 99 ? 17.629 6.680 -19.439 1.00 96.56 99 LYS A N 1
ATOM 783 C CA . LYS A 1 99 ? 17.948 8.087 -19.740 1.00 96.56 99 LYS A CA 1
ATOM 784 C C . LYS A 1 99 ? 16.882 9.060 -19.223 1.00 96.56 99 LYS A C 1
ATOM 786 O O . LYS A 1 99 ? 17.262 10.024 -18.567 1.00 96.56 99 LYS A O 1
ATOM 791 N N . PRO A 1 100 ? 15.565 8.826 -19.423 1.00 96.88 100 PRO A N 1
ATOM 792 C CA . PRO A 1 100 ? 14.549 9.713 -18.852 1.00 96.88 100 PRO A CA 1
ATOM 793 C C . PRO A 1 100 ? 14.589 9.794 -17.320 1.00 96.88 100 PRO A C 1
ATOM 795 O O . PRO A 1 100 ? 14.268 10.838 -16.749 1.00 96.88 100 PRO A O 1
ATOM 798 N N . PHE A 1 101 ? 14.966 8.707 -16.638 1.00 96.75 101 PHE A N 1
ATOM 799 C CA . PHE A 1 101 ? 15.160 8.724 -15.191 1.00 96.75 101 PHE A CA 1
ATOM 800 C C . PHE A 1 101 ? 16.405 9.525 -14.797 1.00 96.75 101 PHE A C 1
ATOM 802 O O . PHE A 1 101 ? 16.303 10.377 -13.915 1.00 96.75 101 PHE A O 1
ATOM 809 N N . GLU A 1 102 ? 17.551 9.294 -15.444 1.00 96.44 102 GLU A N 1
ATOM 810 C CA . GLU A 1 102 ? 18.803 10.033 -15.199 1.00 96.44 102 GLU A CA 1
ATOM 811 C C . GLU A 1 102 ? 18.608 11.539 -15.418 1.00 96.44 102 GLU A C 1
ATOM 813 O O . GLU A 1 102 ? 18.977 12.350 -14.571 1.00 96.44 102 GLU A O 1
ATOM 818 N N . GLU A 1 103 ? 17.945 11.926 -16.510 1.00 95.25 103 GLU A N 1
ATOM 819 C CA . GLU A 1 103 ? 17.657 13.326 -16.837 1.00 95.25 103 GLU A CA 1
ATOM 820 C C . GLU A 1 103 ? 16.761 13.999 -15.789 1.00 95.25 103 GLU A C 1
ATOM 822 O O . GLU A 1 103 ? 16.987 15.153 -15.425 1.00 95.25 103 GLU A O 1
ATOM 827 N N . MET A 1 104 ? 15.745 13.301 -15.280 1.00 93.50 104 MET A N 1
ATOM 828 C CA . MET A 1 104 ? 14.825 13.876 -14.297 1.00 93.50 104 MET A CA 1
ATOM 829 C C . MET A 1 104 ? 15.441 13.918 -12.892 1.00 93.50 104 MET A C 1
ATOM 831 O O . MET A 1 104 ? 15.369 14.938 -12.210 1.00 93.50 104 MET A O 1
ATOM 835 N N . SER A 1 105 ? 16.058 12.815 -12.463 1.00 90.94 105 SER A N 1
ATOM 836 C CA . SER A 1 105 ? 16.598 12.645 -11.107 1.00 90.94 105 SER A CA 1
ATOM 837 C C . SER A 1 105 ? 17.991 13.245 -10.915 1.00 90.94 105 SER A C 1
ATOM 839 O O . SER A 1 105 ? 18.408 13.433 -9.774 1.00 90.94 105 SER A O 1
ATOM 841 N N . GLN A 1 106 ? 18.705 13.539 -12.008 1.00 90.75 106 GLN A N 1
ATOM 842 C CA . GLN A 1 106 ? 20.122 13.921 -12.011 1.00 90.75 106 GLN A CA 1
ATOM 843 C C . GLN A 1 106 ? 21.035 12.861 -11.361 1.00 90.75 106 GLN A C 1
ATOM 845 O O . GLN A 1 106 ? 22.121 13.182 -10.880 1.00 90.75 106 GLN A O 1
ATOM 850 N N . MET A 1 107 ? 20.594 11.598 -11.328 1.00 91.75 107 MET A N 1
ATOM 851 C CA . MET A 1 107 ? 21.369 10.459 -10.832 1.00 91.75 107 MET A CA 1
ATOM 852 C C . MET A 1 107 ? 22.035 9.716 -11.990 1.00 91.75 107 MET A C 1
ATOM 854 O O . MET A 1 107 ? 21.482 9.654 -13.083 1.00 91.75 107 MET A O 1
ATOM 858 N N . ASP A 1 108 ? 23.207 9.135 -11.735 1.00 91.44 108 ASP A N 1
ATOM 859 C CA . ASP A 1 108 ? 23.936 8.299 -12.694 1.00 91.44 108 ASP A CA 1
ATOM 860 C C . ASP A 1 108 ? 23.569 6.823 -12.497 1.00 91.44 108 ASP A C 1
ATOM 862 O O . ASP A 1 108 ? 23.859 6.251 -11.444 1.00 91.44 108 ASP A O 1
ATOM 866 N N . LEU A 1 109 ? 22.956 6.201 -13.505 1.00 93.50 109 LEU A N 1
ATOM 867 C CA . LEU A 1 109 ? 22.574 4.785 -13.498 1.00 93.50 109 LEU A CA 1
ATOM 868 C C . LEU A 1 109 ? 23.649 3.903 -14.154 1.00 93.50 109 LEU A C 1
ATOM 870 O O . LEU A 1 109 ? 23.403 2.728 -14.464 1.00 93.50 109 LEU A O 1
ATOM 874 N N . SER A 1 110 ? 24.861 4.427 -14.363 1.00 88.81 110 SER A N 1
ATOM 875 C CA . SER A 1 110 ? 25.991 3.641 -14.845 1.00 88.81 110 SER A CA 1
ATOM 876 C C . SER A 1 110 ? 26.235 2.401 -13.979 1.00 88.81 110 SER A C 1
ATOM 878 O O . SER A 1 110 ? 25.996 2.364 -12.772 1.00 88.81 110 SER A O 1
ATOM 880 N N . GLN A 1 111 ? 26.760 1.345 -14.603 1.00 86.75 111 GLN A N 1
ATOM 881 C CA . GLN A 1 111 ? 27.108 0.107 -13.893 1.00 86.75 111 GLN A CA 1
ATOM 882 C C . GLN A 1 111 ? 28.224 0.285 -12.858 1.00 86.75 111 GLN A C 1
ATOM 884 O O . GLN A 1 111 ? 28.418 -0.579 -12.011 1.00 86.75 111 GLN A O 1
ATOM 889 N N . THR A 1 112 ? 28.964 1.388 -12.933 1.00 87.38 112 THR A N 1
ATOM 890 C CA . THR A 1 112 ? 30.035 1.722 -11.994 1.00 87.38 112 THR A CA 1
ATOM 891 C C . THR A 1 112 ? 29.535 2.446 -10.749 1.00 87.38 112 THR A C 1
ATOM 893 O O . THR A 1 112 ? 30.271 2.512 -9.767 1.00 87.38 112 THR A O 1
ATOM 896 N N . ASN A 1 113 ? 28.304 2.964 -10.758 1.00 93.00 113 ASN A N 1
ATOM 897 C CA . ASN A 1 113 ? 27.725 3.661 -9.617 1.00 93.00 113 ASN A CA 1
ATOM 898 C C . ASN A 1 113 ? 27.076 2.679 -8.628 1.00 93.00 113 ASN A C 1
ATOM 900 O O . ASN A 1 113 ? 25.855 2.547 -8.565 1.00 93.00 113 ASN A O 1
ATOM 904 N N . LEU A 1 114 ? 27.906 1.953 -7.878 1.00 91.69 114 LEU A N 1
ATOM 905 C CA . LEU A 1 114 ? 27.432 0.962 -6.904 1.00 91.69 114 LEU A CA 1
ATOM 906 C C . LEU A 1 114 ? 26.588 1.597 -5.791 1.00 91.69 114 LEU A C 1
ATOM 908 O O . LEU A 1 114 ? 25.584 1.017 -5.404 1.00 91.69 114 LEU A O 1
ATOM 912 N N . GLU A 1 115 ? 26.948 2.805 -5.349 1.00 92.81 115 GLU A N 1
ATOM 913 C CA . GLU A 1 115 ? 26.232 3.539 -4.298 1.00 92.81 115 GLU A CA 1
ATOM 914 C C . GLU A 1 115 ? 24.763 3.761 -4.670 1.00 92.81 115 GLU A C 1
ATOM 916 O O . GLU A 1 115 ? 23.870 3.431 -3.892 1.00 92.81 115 GLU A O 1
ATOM 921 N N . PHE A 1 116 ? 24.496 4.220 -5.898 1.00 94.56 116 PHE A N 1
ATOM 922 C CA . PHE A 1 116 ? 23.120 4.358 -6.369 1.00 94.56 116 PHE A CA 1
ATOM 923 C C . PHE A 1 116 ? 22.369 3.025 -6.328 1.00 94.56 116 PHE A C 1
ATOM 925 O O . PHE A 1 116 ? 21.250 2.967 -5.824 1.00 94.56 116 PHE A O 1
ATOM 932 N N . TRP A 1 117 ? 22.956 1.952 -6.860 1.00 94.38 117 TRP A N 1
ATOM 933 C CA . TRP A 1 117 ? 22.270 0.663 -6.963 1.00 94.38 117 TRP A CA 1
ATOM 934 C C . TRP A 1 117 ? 22.071 -0.035 -5.609 1.00 94.38 117 TRP A C 1
ATOM 936 O O . TRP A 1 117 ? 21.086 -0.759 -5.450 1.00 94.38 117 TRP A O 1
ATOM 946 N N . ASP A 1 118 ? 22.950 0.207 -4.636 1.00 91.38 118 ASP A N 1
ATOM 947 C CA . ASP A 1 118 ? 22.806 -0.253 -3.249 1.00 91.38 118 ASP A CA 1
ATOM 948 C C . ASP A 1 118 ? 21.651 0.445 -2.512 1.00 91.38 118 ASP A C 1
ATOM 950 O O . ASP A 1 118 ? 20.971 -0.173 -1.677 1.00 91.38 118 ASP A O 1
ATOM 954 N N . ASP A 1 119 ? 21.395 1.711 -2.847 1.00 91.25 119 ASP A N 1
ATOM 955 C CA . ASP A 1 119 ? 20.374 2.543 -2.210 1.00 91.25 119 ASP A CA 1
ATOM 956 C C . ASP A 1 119 ? 19.038 2.580 -2.963 1.00 91.25 119 ASP A C 1
ATOM 958 O O . ASP A 1 119 ? 17.992 2.825 -2.352 1.00 91.25 119 ASP A O 1
ATOM 962 N N . ALA A 1 120 ? 19.036 2.292 -4.267 1.00 91.94 120 ALA A N 1
ATOM 963 C CA . ALA A 1 120 ? 17.850 2.288 -5.115 1.00 91.94 120 ALA A CA 1
ATOM 964 C C . ALA A 1 120 ? 16.888 1.165 -4.705 1.00 91.94 120 ALA A C 1
ATOM 966 O O . ALA A 1 120 ? 17.015 0.005 -5.111 1.00 91.94 120 ALA A O 1
ATOM 967 N N . LYS A 1 121 ? 15.895 1.532 -3.889 1.00 91.94 121 LYS A N 1
ATOM 968 C CA . LYS A 1 121 ? 14.919 0.604 -3.318 1.00 91.94 121 LYS A CA 1
ATOM 969 C C . LYS A 1 121 ? 13.515 1.111 -3.533 1.00 91.94 121 LYS A C 1
ATOM 971 O O . LYS A 1 121 ? 13.169 2.210 -3.102 1.00 91.94 121 LYS A O 1
ATOM 976 N N . ASP A 1 122 ? 12.685 0.261 -4.115 1.00 94.06 122 ASP A N 1
ATOM 977 C CA . ASP A 1 122 ? 11.260 0.511 -4.153 1.00 94.06 122 ASP A CA 1
ATOM 978 C C . ASP A 1 122 ? 10.553 -0.088 -2.937 1.00 94.06 122 ASP A C 1
ATOM 980 O O . ASP A 1 122 ? 10.961 -1.120 -2.402 1.00 94.06 122 ASP A O 1
ATOM 984 N N . LYS A 1 123 ? 9.460 0.545 -2.513 1.00 92.56 123 LYS A N 1
ATOM 985 C CA . LYS A 1 123 ? 8.564 0.026 -1.475 1.00 92.56 123 LYS A CA 1
ATOM 986 C C . LYS A 1 123 ? 7.234 -0.374 -2.105 1.00 92.56 123 LYS A C 1
ATOM 988 O O . LYS A 1 123 ? 6.469 0.498 -2.518 1.00 92.56 123 LYS A O 1
ATOM 993 N N . ILE A 1 124 ? 6.945 -1.670 -2.153 1.00 92.69 124 ILE A N 1
ATOM 994 C CA . ILE A 1 124 ? 5.721 -2.242 -2.730 1.00 92.69 124 ILE A CA 1
ATOM 995 C C . ILE A 1 124 ? 4.721 -2.543 -1.620 1.00 92.69 124 ILE A C 1
ATOM 997 O O . ILE A 1 124 ? 5.053 -3.227 -0.656 1.00 92.69 124 ILE A O 1
ATOM 1001 N N . PHE A 1 125 ? 3.499 -2.036 -1.749 1.00 88.06 125 PHE A N 1
ATOM 1002 C CA . PHE A 1 125 ? 2.399 -2.283 -0.819 1.00 88.06 125 PHE A CA 1
ATOM 1003 C C . PHE A 1 125 ? 1.065 -2.236 -1.569 1.00 88.06 125 PHE A C 1
ATOM 1005 O O . PHE A 1 125 ? 0.969 -1.621 -2.632 1.00 88.06 125 PHE A O 1
ATOM 1012 N N . MET A 1 126 ? 0.040 -2.877 -1.009 1.00 83.12 126 MET A N 1
ATOM 1013 C CA . MET A 1 126 ? -1.293 -2.925 -1.610 1.00 83.12 126 MET A CA 1
ATOM 1014 C C . MET A 1 126 ? -1.882 -1.518 -1.807 1.00 83.12 126 MET A C 1
ATOM 1016 O O . MET A 1 126 ? -1.765 -0.664 -0.928 1.00 83.12 126 MET A O 1
ATOM 1020 N N . GLY A 1 127 ? -2.489 -1.270 -2.969 1.00 81.44 127 GLY A N 1
ATOM 1021 C CA . GLY A 1 127 ? -3.042 0.033 -3.356 1.00 81.44 127 GLY A CA 1
ATOM 1022 C C . GLY A 1 127 ? -1.999 1.044 -3.847 1.00 81.44 127 GLY A C 1
ATOM 1023 O O . GLY A 1 127 ? -2.341 2.178 -4.190 1.00 81.44 127 GLY A O 1
ATOM 1024 N N . LYS A 1 128 ? -0.709 0.680 -3.899 1.00 88.50 128 LYS A N 1
ATOM 1025 C CA . LYS A 1 128 ? 0.287 1.504 -4.591 1.00 88.50 128 LYS A CA 1
ATOM 1026 C C . LYS A 1 128 ? -0.039 1.553 -6.082 1.00 88.50 128 LYS A C 1
ATOM 1028 O O . LYS A 1 128 ? -0.358 0.535 -6.679 1.00 88.50 128 LYS A O 1
ATOM 1033 N N . VAL A 1 129 ? 0.104 2.727 -6.692 1.00 90.75 129 VAL A N 1
ATOM 1034 C CA . VAL A 1 129 ? -0.119 2.919 -8.128 1.00 90.75 129 VAL A CA 1
ATOM 1035 C C . VAL A 1 129 ? 1.146 3.456 -8.773 1.00 90.75 129 VAL A C 1
ATOM 1037 O O . VAL A 1 129 ? 1.655 4.490 -8.339 1.00 90.75 129 VAL A O 1
ATOM 1040 N N . TYR A 1 130 ? 1.617 2.777 -9.816 1.00 94.56 130 TYR A N 1
ATOM 1041 C CA . TYR A 1 130 ? 2.681 3.263 -10.688 1.00 94.56 130 TYR A CA 1
ATOM 1042 C C . TYR A 1 130 ? 2.074 3.972 -11.891 1.00 94.56 130 TYR A C 1
ATOM 1044 O O . TYR A 1 130 ? 1.220 3.413 -12.582 1.00 94.56 130 TYR A O 1
ATOM 1052 N N . ASN A 1 131 ? 2.528 5.195 -12.153 1.00 92.31 131 ASN A N 1
ATOM 1053 C CA . ASN A 1 131 ? 2.147 5.955 -13.331 1.00 92.31 131 ASN A CA 1
ATOM 1054 C C . ASN A 1 131 ? 3.282 5.958 -14.355 1.00 92.31 131 ASN A C 1
ATOM 1056 O O . ASN A 1 131 ? 4.281 6.640 -14.154 1.00 92.31 131 ASN A O 1
ATOM 1060 N N . THR A 1 132 ? 3.119 5.285 -15.494 1.00 93.38 132 THR A N 1
ATOM 1061 C CA . THR A 1 132 ? 4.194 5.201 -16.499 1.00 93.38 132 THR A CA 1
ATOM 1062 C C . THR A 1 132 ? 4.497 6.521 -17.213 1.00 93.38 132 THR A C 1
ATOM 1064 O O . THR A 1 132 ? 5.482 6.597 -17.943 1.00 93.38 132 THR A O 1
ATOM 1067 N N . ALA A 1 133 ? 3.669 7.558 -17.045 1.00 90.94 133 ALA A N 1
ATOM 1068 C CA . ALA A 1 133 ? 3.992 8.913 -17.498 1.00 90.94 133 ALA A CA 1
ATOM 1069 C C . ALA A 1 133 ? 4.967 9.636 -16.546 1.00 90.94 133 ALA A C 1
ATOM 1071 O O . ALA A 1 133 ? 5.599 10.615 -16.940 1.00 90.94 133 ALA A O 1
ATOM 1072 N N . ASN A 1 134 ? 5.095 9.170 -15.299 1.00 92.94 134 ASN A N 1
ATOM 1073 C CA . ASN A 1 134 ? 6.114 9.618 -14.357 1.00 92.94 134 ASN A CA 1
ATOM 1074 C C . ASN A 1 134 ? 7.361 8.727 -14.499 1.00 92.94 134 ASN A C 1
ATOM 1076 O O . ASN A 1 134 ? 7.283 7.506 -14.378 1.00 92.94 134 ASN A O 1
ATOM 1080 N N . THR A 1 135 ? 8.524 9.333 -14.745 1.00 94.75 135 THR A N 1
ATOM 1081 C CA . THR A 1 135 ? 9.769 8.596 -15.019 1.00 94.75 135 THR A CA 1
ATOM 1082 C C . THR A 1 135 ? 10.288 7.806 -13.815 1.00 94.75 135 THR A C 1
ATOM 1084 O O . THR A 1 135 ? 10.855 6.732 -14.001 1.00 94.75 135 THR A O 1
ATOM 1087 N N . VAL A 1 136 ? 10.058 8.282 -12.587 1.00 94.56 136 VAL A N 1
ATOM 1088 C CA . VAL A 1 136 ? 10.435 7.576 -11.347 1.00 94.56 136 VAL A CA 1
ATOM 1089 C C . VAL A 1 136 ? 9.544 6.371 -11.115 1.00 94.56 136 VAL A C 1
ATOM 1091 O O . VAL A 1 136 ? 10.049 5.282 -10.853 1.00 94.56 136 VAL A O 1
ATOM 1094 N N . ASP A 1 137 ? 8.232 6.544 -11.255 1.00 95.62 137 ASP A N 1
ATOM 1095 C CA . ASP A 1 137 ? 7.292 5.434 -11.105 1.00 95.62 137 ASP A CA 1
ATOM 1096 C C . ASP A 1 137 ? 7.547 4.362 -12.172 1.00 95.62 137 ASP A C 1
ATOM 1098 O O . ASP A 1 137 ? 7.548 3.176 -11.852 1.00 95.62 137 ASP A O 1
ATOM 1102 N N . LEU A 1 138 ? 7.820 4.759 -13.421 1.00 96.88 138 LEU A N 1
ATOM 1103 C CA . LEU A 1 138 ? 8.189 3.837 -14.497 1.00 96.88 138 LEU A CA 1
ATOM 1104 C C . LEU A 1 138 ? 9.472 3.058 -14.173 1.00 96.88 138 LEU A C 1
ATOM 1106 O O . LEU A 1 138 ? 9.514 1.843 -14.364 1.00 96.88 138 LEU A O 1
ATOM 1110 N N . PHE A 1 139 ? 10.508 3.741 -13.684 1.00 97.38 139 PHE A N 1
ATOM 1111 C CA . PHE A 1 139 ? 11.766 3.106 -13.293 1.00 97.38 139 PHE A CA 1
ATOM 1112 C C . PHE A 1 139 ? 11.567 2.081 -12.172 1.00 97.38 139 PHE A C 1
ATOM 1114 O O . PHE A 1 139 ? 12.045 0.949 -12.272 1.00 97.38 139 PHE A O 1
ATOM 1121 N N . TYR A 1 140 ? 10.819 2.433 -11.127 1.00 97.38 140 TYR A N 1
ATOM 1122 C CA . TYR A 1 140 ? 10.584 1.519 -10.013 1.00 97.38 140 TYR A CA 1
ATOM 1123 C C . TYR A 1 140 ? 9.612 0.387 -10.353 1.00 97.38 140 TYR A C 1
ATOM 1125 O O . TYR A 1 140 ? 9.828 -0.735 -9.901 1.00 97.38 140 TYR A O 1
ATOM 1133 N N . LEU A 1 141 ? 8.612 0.626 -11.208 1.00 97.38 141 LEU A N 1
ATOM 1134 C CA . LEU A 1 141 ? 7.790 -0.441 -11.783 1.00 97.38 141 LEU A CA 1
ATOM 1135 C C . LEU A 1 141 ? 8.658 -1.426 -12.570 1.00 97.38 141 LEU A C 1
ATOM 1137 O O . LEU A 1 141 ? 8.536 -2.636 -12.393 1.00 97.38 141 LEU A O 1
ATOM 1141 N N . TYR A 1 142 ? 9.561 -0.912 -13.410 1.00 97.50 142 TYR A N 1
ATOM 1142 C CA . TYR A 1 142 ? 10.506 -1.738 -14.152 1.00 97.50 142 TYR A CA 1
ATOM 1143 C C . TYR A 1 142 ? 11.342 -2.607 -13.212 1.00 97.50 142 TYR A C 1
ATOM 1145 O O . TYR A 1 142 ? 11.377 -3.817 -13.406 1.00 97.50 142 TYR A O 1
ATOM 1153 N N . LEU A 1 143 ? 11.951 -2.036 -12.167 1.00 96.12 143 LEU A N 1
ATOM 1154 C CA . LEU A 1 143 ? 12.729 -2.811 -11.193 1.00 96.12 143 LEU A CA 1
ATOM 1155 C C . LEU A 1 143 ? 11.879 -3.856 -10.454 1.00 96.12 143 LEU A C 1
ATOM 1157 O O . LEU A 1 143 ? 12.325 -4.990 -10.256 1.00 96.12 143 LEU A O 1
ATOM 1161 N N . ALA A 1 144 ? 10.653 -3.498 -10.073 1.00 96.69 144 ALA A N 1
ATOM 1162 C CA . ALA A 1 144 ? 9.719 -4.385 -9.387 1.00 96.69 144 ALA A CA 1
ATOM 1163 C C . ALA A 1 144 ? 9.372 -5.627 -10.222 1.00 96.69 144 ALA A C 1
ATOM 1165 O O . ALA A 1 144 ? 9.454 -6.751 -9.723 1.00 96.69 144 ALA A O 1
ATOM 1166 N N . VAL A 1 145 ? 9.053 -5.435 -11.504 1.00 96.31 145 VAL A N 1
ATOM 1167 C CA . VAL A 1 145 ? 8.741 -6.535 -12.430 1.00 96.31 145 VAL A CA 1
ATOM 1168 C C . VAL A 1 145 ? 10.011 -7.295 -12.822 1.00 96.31 145 VAL A C 1
ATOM 1170 O O . VAL A 1 145 ? 10.021 -8.524 -12.818 1.00 96.31 145 VAL A O 1
ATOM 1173 N N . PHE A 1 146 ? 11.109 -6.586 -13.103 1.00 95.38 146 PHE A N 1
ATOM 1174 C CA . PHE A 1 146 ? 12.387 -7.166 -13.530 1.00 95.38 146 PHE A CA 1
ATOM 1175 C C . PHE A 1 146 ? 12.994 -8.097 -12.479 1.00 95.38 146 PHE A C 1
ATOM 1177 O O . PHE A 1 146 ? 13.484 -9.174 -12.813 1.00 95.38 146 PHE A O 1
ATOM 1184 N N . SER A 1 147 ? 12.932 -7.710 -11.205 1.00 93.75 147 SER A N 1
ATOM 1185 C CA . SER A 1 147 ? 13.420 -8.525 -10.085 1.00 93.75 147 SER A CA 1
ATOM 1186 C C . SER A 1 147 ? 12.550 -9.749 -9.775 1.00 93.75 147 SER A C 1
ATOM 1188 O O . SER A 1 147 ? 12.953 -10.579 -8.962 1.00 93.75 147 SER A O 1
ATOM 1190 N N . GLY A 1 148 ? 11.363 -9.861 -10.383 1.00 94.19 148 GLY A N 1
ATOM 1191 C CA . GLY A 1 148 ? 10.395 -10.917 -10.081 1.00 94.19 148 GLY A CA 1
ATOM 1192 C C . GLY A 1 148 ? 9.620 -10.696 -8.775 1.00 94.19 148 GLY A C 1
ATOM 1193 O O . GLY A 1 148 ? 8.930 -11.602 -8.314 1.00 94.19 148 GLY A O 1
ATOM 1194 N N . MET A 1 149 ? 9.717 -9.508 -8.163 1.00 94.81 149 MET A N 1
ATOM 1195 C CA . MET A 1 149 ? 9.101 -9.200 -6.862 1.00 94.81 149 MET A CA 1
ATOM 1196 C C . MET A 1 149 ? 7.695 -8.595 -6.962 1.00 94.81 149 MET A C 1
ATOM 1198 O O . MET A 1 149 ? 7.030 -8.416 -5.938 1.00 94.81 149 MET A O 1
ATOM 1202 N N . LEU A 1 150 ? 7.223 -8.316 -8.177 1.00 95.62 150 LEU A N 1
ATOM 1203 C CA . LEU A 1 150 ? 5.872 -7.844 -8.464 1.00 95.62 150 LEU A CA 1
ATOM 1204 C C . LEU A 1 150 ? 5.316 -8.568 -9.696 1.00 95.62 150 LEU A C 1
ATOM 1206 O O . LEU A 1 150 ? 5.879 -8.458 -10.785 1.00 95.62 150 LEU A O 1
ATOM 1210 N N . THR A 1 151 ? 4.224 -9.313 -9.516 1.00 95.12 151 THR A N 1
ATOM 1211 C CA . THR A 1 151 ? 3.658 -10.189 -10.557 1.00 95.12 151 THR A CA 1
ATOM 1212 C C . THR A 1 151 ? 2.596 -9.471 -11.381 1.00 95.12 151 THR A C 1
ATOM 1214 O O . THR A 1 151 ? 1.632 -8.970 -10.804 1.00 95.12 151 THR A O 1
ATOM 1217 N N . PRO A 1 152 ? 2.689 -9.443 -12.717 1.00 94.94 152 PRO A N 1
ATOM 1218 C CA . PRO A 1 152 ? 1.533 -9.103 -13.540 1.00 94.94 152 PRO A CA 1
ATOM 1219 C C . PRO A 1 152 ? 0.413 -10.100 -13.241 1.00 94.94 152 PRO A C 1
ATOM 1221 O O . PRO A 1 152 ? 0.670 -11.299 -13.270 1.00 94.94 152 PRO A O 1
ATOM 1224 N N . GLN A 1 153 ? -0.810 -9.650 -12.940 1.00 90.31 153 GLN A N 1
ATOM 1225 C CA . GLN A 1 153 ? -1.876 -10.569 -12.500 1.00 90.31 153 GLN A CA 1
ATOM 1226 C C . GLN A 1 153 ? -2.153 -11.700 -13.510 1.00 90.31 153 GLN A C 1
ATOM 1228 O O . GLN A 1 153 ? -2.459 -12.821 -13.118 1.00 90.31 153 GLN A O 1
ATOM 1233 N N . GLU A 1 154 ? -1.994 -11.429 -14.805 1.00 85.94 154 GLU A N 1
ATOM 1234 C CA . GLU A 1 154 ? -2.126 -12.413 -15.889 1.00 85.94 154 GLU A CA 1
ATOM 1235 C C . GLU A 1 154 ? -1.030 -13.495 -15.911 1.00 85.94 154 GLU A C 1
ATOM 1237 O O . GLU A 1 154 ? -1.184 -14.512 -16.582 1.00 85.94 154 GLU A O 1
ATOM 1242 N N . MET A 1 155 ? 0.057 -13.289 -15.167 1.00 90.81 155 MET A N 1
ATOM 1243 C CA . MET A 1 155 ? 1.185 -14.210 -15.015 1.00 90.81 155 MET A CA 1
ATOM 1244 C C . MET A 1 155 ? 1.248 -14.816 -13.604 1.00 90.81 155 MET A C 1
ATOM 1246 O O . MET A 1 155 ? 2.303 -15.292 -13.177 1.00 90.81 155 MET A O 1
ATOM 1250 N N . ASP A 1 156 ? 0.148 -14.783 -12.843 1.00 85.62 156 ASP A N 1
ATOM 1251 C CA . ASP A 1 156 ? 0.110 -15.441 -11.537 1.00 85.62 156 ASP A CA 1
ATOM 1252 C C . ASP A 1 156 ? 0.302 -16.961 -11.685 1.00 85.62 156 ASP A C 1
ATOM 1254 O O . ASP A 1 156 ? -0.271 -17.606 -12.565 1.00 85.62 156 ASP A O 1
ATOM 1258 N N . GLY A 1 157 ? 1.162 -17.528 -10.840 1.00 81.31 157 GLY A N 1
ATOM 1259 C CA . GLY A 1 157 ? 1.650 -18.905 -10.955 1.00 81.31 157 GLY A CA 1
ATOM 1260 C C . GLY A 1 157 ? 2.896 -19.100 -11.833 1.00 81.31 157 GLY A C 1
ATOM 1261 O O . GLY A 1 157 ? 3.444 -20.204 -11.838 1.00 81.31 157 GLY A O 1
ATOM 1262 N N . ASP A 1 158 ? 3.393 -18.069 -12.528 1.00 89.56 158 ASP A N 1
ATOM 1263 C CA . ASP A 1 158 ? 4.661 -18.169 -13.261 1.00 89.56 158 ASP A CA 1
ATOM 1264 C C . ASP A 1 158 ? 5.856 -18.292 -12.279 1.00 89.56 158 ASP A C 1
ATOM 1266 O O . ASP A 1 158 ? 5.997 -17.464 -11.365 1.00 89.56 158 ASP A O 1
ATOM 1270 N N . PRO A 1 159 ? 6.744 -19.298 -12.446 1.00 89.94 159 PRO A N 1
ATOM 1271 C CA . PRO A 1 159 ? 7.893 -19.515 -11.566 1.00 89.94 159 PRO A CA 1
ATOM 1272 C C . PRO A 1 159 ? 8.831 -18.313 -11.419 1.00 89.94 159 PRO A C 1
ATOM 1274 O O . PRO A 1 159 ? 9.454 -18.164 -10.365 1.00 89.94 159 PRO A O 1
ATOM 1277 N N . VAL A 1 160 ? 8.934 -17.442 -12.429 1.00 91.12 160 VAL A N 1
ATOM 1278 C CA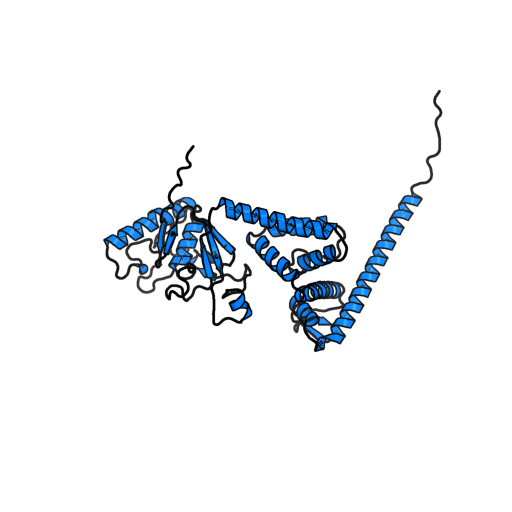 . VAL A 1 160 ? 9.785 -16.238 -12.374 1.00 91.12 160 VAL A CA 1
ATOM 1279 C C . VAL A 1 160 ? 9.368 -15.313 -11.233 1.00 91.12 160 VAL A C 1
ATOM 1281 O O . VAL A 1 160 ? 10.217 -14.660 -10.625 1.00 91.12 160 VAL A O 1
ATOM 1284 N N . PHE A 1 161 ? 8.079 -15.301 -10.893 1.00 92.81 161 PHE A N 1
ATOM 1285 C CA . PHE A 1 161 ? 7.530 -14.446 -9.850 1.00 92.81 161 PHE A CA 1
ATOM 1286 C C . PHE A 1 161 ? 7.130 -15.208 -8.582 1.00 92.81 161 PHE A C 1
ATOM 1288 O O . PHE A 1 161 ? 6.337 -14.707 -7.783 1.00 92.81 161 PHE A O 1
ATOM 1295 N N . MET A 1 162 ? 7.655 -16.417 -8.352 1.00 87.88 162 MET A N 1
ATOM 1296 C CA . MET A 1 162 ? 7.266 -17.231 -7.190 1.00 87.88 162 MET A CA 1
ATOM 1297 C C . MET A 1 162 ? 7.500 -16.529 -5.840 1.00 87.88 162 MET A C 1
ATOM 1299 O O . MET A 1 162 ? 6.772 -16.780 -4.887 1.00 87.88 162 MET A O 1
ATOM 1303 N N . ASN A 1 163 ? 8.482 -15.624 -5.773 1.00 87.69 163 ASN A N 1
ATOM 1304 C CA . ASN A 1 163 ? 8.866 -14.917 -4.548 1.00 87.69 163 ASN A CA 1
ATOM 1305 C C . ASN A 1 163 ? 8.118 -13.591 -4.333 1.00 87.69 163 ASN A C 1
ATOM 1307 O O . ASN A 1 163 ? 8.293 -12.956 -3.292 1.00 87.69 163 ASN A O 1
ATOM 1311 N N . SER A 1 164 ? 7.307 -13.143 -5.295 1.00 91.19 164 SER A N 1
ATOM 1312 C CA . SER A 1 164 ? 6.488 -11.948 -5.106 1.00 91.19 164 SER A CA 1
ATOM 1313 C C . SER A 1 164 ? 5.340 -12.230 -4.132 1.00 91.19 164 SER A C 1
ATOM 1315 O O . SER A 1 164 ? 4.769 -13.322 -4.103 1.00 91.19 164 SER A O 1
ATOM 1317 N N . MET A 1 165 ? 4.972 -11.208 -3.361 1.00 89.69 165 MET A N 1
ATOM 1318 C CA . MET A 1 165 ? 3.828 -11.237 -2.434 1.00 89.69 165 MET A CA 1
ATOM 1319 C C . MET A 1 165 ? 2.640 -10.409 -2.936 1.00 89.69 165 MET A C 1
ATOM 1321 O O . MET A 1 165 ? 1.591 -10.371 -2.297 1.00 89.69 165 MET A O 1
ATOM 1325 N N . PHE A 1 166 ? 2.816 -9.716 -4.060 1.00 92.44 166 PHE A N 1
ATOM 1326 C CA . PHE A 1 166 ? 1.830 -8.814 -4.633 1.00 92.44 166 PHE A CA 1
ATOM 1327 C C . PHE A 1 166 ? 1.727 -9.029 -6.138 1.00 92.44 166 PHE A C 1
ATOM 1329 O O . PHE A 1 166 ? 2.722 -9.334 -6.807 1.00 92.44 166 PHE A O 1
ATOM 1336 N N . CYS A 1 167 ? 0.519 -8.813 -6.647 1.00 93.06 167 CYS A N 1
ATOM 1337 C CA . CYS A 1 167 ? 0.254 -8.703 -8.070 1.00 93.06 167 CYS A CA 1
ATOM 1338 C C . CYS A 1 167 ? 0.045 -7.235 -8.449 1.00 93.06 167 CYS A C 1
ATOM 1340 O O . CYS A 1 167 ? -0.041 -6.361 -7.585 1.00 93.06 167 CYS A O 1
ATOM 1342 N N . PHE A 1 168 ? -0.074 -6.948 -9.738 1.00 93.94 168 PHE A N 1
ATOM 1343 C CA . PHE A 1 168 ? -0.596 -5.673 -10.208 1.00 93.94 168 PHE A CA 1
ATOM 1344 C C . PHE A 1 168 ? -1.522 -5.845 -11.403 1.00 93.94 168 PHE A C 1
ATOM 1346 O O . PHE A 1 168 ? -1.414 -6.809 -12.166 1.00 93.94 168 PHE A O 1
ATOM 1353 N N . VAL A 1 169 ? -2.427 -4.883 -11.548 1.00 90.69 169 VAL A N 1
ATOM 1354 C CA . VAL A 1 169 ? -3.411 -4.818 -12.628 1.00 90.69 169 VAL A CA 1
ATOM 1355 C C . VAL A 1 169 ? -3.311 -3.492 -13.352 1.00 90.69 169 VAL A C 1
ATOM 1357 O O . VAL A 1 169 ? -3.054 -2.449 -12.745 1.00 90.69 169 VAL A O 1
ATOM 1360 N N . GLU A 1 170 ? -3.538 -3.529 -14.658 1.00 88.94 170 GLU A N 1
ATOM 1361 C CA . GLU A 1 170 ? -3.730 -2.321 -15.446 1.00 88.94 170 GLU A CA 1
ATOM 1362 C C . GLU A 1 170 ? -5.057 -1.653 -15.061 1.00 88.94 170 GLU A C 1
ATOM 1364 O O . GLU A 1 170 ? -6.088 -2.312 -14.911 1.00 88.94 170 GLU A O 1
ATOM 1369 N N . LYS A 1 171 ? -5.033 -0.332 -14.878 1.00 81.88 171 LYS A N 1
ATOM 1370 C CA . LYS A 1 171 ? -6.237 0.480 -14.687 1.00 81.88 171 LYS A CA 1
ATOM 1371 C C . LYS A 1 171 ? -6.498 1.316 -15.923 1.00 81.88 171 LYS A C 1
ATOM 1373 O O . LYS A 1 171 ? -5.633 2.072 -16.368 1.00 81.88 171 LYS A O 1
ATOM 1378 N N . ASP A 1 172 ? -7.724 1.230 -16.426 1.00 59.69 172 ASP A N 1
ATOM 1379 C CA . ASP A 1 172 ? -8.166 2.073 -17.523 1.00 59.69 172 ASP A CA 1
ATOM 1380 C C . ASP A 1 172 ? -8.257 3.539 -17.081 1.00 59.69 172 ASP A C 1
ATOM 1382 O O . ASP A 1 172 ? -8.943 3.887 -16.125 1.00 59.69 172 ASP A O 1
ATOM 1386 N N . ASN A 1 173 ? -7.521 4.380 -17.813 1.00 58.44 173 ASN A N 1
ATOM 1387 C CA . ASN A 1 173 ? -7.462 5.840 -17.764 1.00 58.44 173 ASN A CA 1
ATOM 1388 C C . ASN A 1 173 ? -7.161 6.502 -16.404 1.00 58.44 173 ASN A C 1
ATOM 1390 O O . ASN A 1 173 ? -7.934 6.509 -15.450 1.00 58.44 173 ASN A O 1
ATOM 1394 N N . MET A 1 174 ? -6.061 7.261 -16.392 1.00 55.94 174 MET A N 1
ATOM 1395 C CA . MET A 1 174 ? -5.610 8.091 -15.268 1.00 55.94 174 MET A CA 1
ATOM 1396 C C . MET A 1 174 ? -6.671 9.069 -14.740 1.00 55.94 174 MET A C 1
ATOM 1398 O O . MET A 1 174 ? -6.713 9.340 -13.540 1.00 55.94 174 MET A O 1
ATOM 1402 N N . LYS A 1 175 ? -7.533 9.592 -15.623 1.00 55.84 175 LYS A N 1
ATOM 1403 C CA . LYS A 1 175 ? -8.635 10.483 -15.234 1.00 55.84 175 LYS A CA 1
ATOM 1404 C C . LYS A 1 175 ? -9.684 9.747 -14.410 1.00 55.84 175 LYS A C 1
ATOM 1406 O O . LYS A 1 175 ? -10.072 10.271 -13.374 1.00 55.84 175 LYS A O 1
ATOM 1411 N N . ASP A 1 176 ? -10.063 8.539 -14.815 1.00 62.50 176 ASP A N 1
ATOM 1412 C CA . ASP A 1 176 ? -11.139 7.785 -14.175 1.00 62.50 176 ASP A CA 1
ATOM 1413 C C . ASP A 1 176 ? -10.700 7.269 -12.804 1.00 62.50 176 ASP A C 1
ATOM 1415 O O . ASP A 1 176 ? -11.455 7.389 -11.849 1.00 62.50 176 ASP A O 1
ATOM 1419 N N . PHE A 1 177 ? -9.451 6.818 -12.644 1.00 63.25 177 PHE A N 1
ATOM 1420 C CA . PHE A 1 177 ? -8.935 6.408 -11.331 1.00 63.25 177 PHE A CA 1
ATOM 1421 C C . PHE A 1 177 ? -8.822 7.578 -10.337 1.00 63.25 177 PHE A C 1
ATOM 1423 O O . PHE A 1 177 ? -9.270 7.476 -9.194 1.00 63.25 177 PHE A O 1
ATOM 1430 N N . VAL A 1 178 ? -8.246 8.715 -10.755 1.00 67.94 178 VAL A N 1
ATOM 1431 C CA . VAL A 1 178 ? -8.140 9.904 -9.888 1.00 67.94 178 VAL A CA 1
ATOM 1432 C C . VAL A 1 178 ? -9.529 10.446 -9.557 1.00 67.94 178 VAL A C 1
ATOM 1434 O O . VAL A 1 178 ? -9.806 10.757 -8.400 1.00 67.94 178 VAL A O 1
ATOM 1437 N N . GLN A 1 179 ? -10.420 10.505 -10.546 1.00 73.56 179 GLN A N 1
ATOM 1438 C CA . GLN A 1 179 ? -11.796 10.945 -10.355 1.00 73.56 179 GLN A CA 1
ATOM 1439 C C . GLN A 1 179 ? -12.571 9.986 -9.449 1.00 73.56 179 GLN A C 1
ATOM 1441 O O . GLN A 1 179 ? -13.246 10.449 -8.536 1.00 73.56 179 GLN A O 1
ATOM 1446 N N . GLN A 1 180 ? -12.426 8.672 -9.622 1.00 72.94 180 GLN A N 1
ATOM 1447 C CA . GLN A 1 180 ? -13.054 7.668 -8.765 1.00 72.94 180 GLN A CA 1
ATOM 1448 C C . GLN A 1 180 ? -12.561 7.784 -7.326 1.00 72.94 180 GLN A C 1
ATOM 1450 O O . GLN A 1 180 ? -13.351 7.670 -6.394 1.00 72.94 180 GLN A O 1
ATOM 1455 N N . ARG A 1 181 ? -11.276 8.070 -7.122 1.00 75.31 181 ARG A N 1
ATOM 1456 C CA . ARG A 1 181 ? -10.714 8.263 -5.785 1.00 75.31 181 ARG A CA 1
ATOM 1457 C C . ARG A 1 181 ? -11.224 9.540 -5.114 1.00 75.31 181 ARG A C 1
ATOM 1459 O O . ARG A 1 181 ? -11.559 9.506 -3.931 1.00 75.31 181 ARG A O 1
ATOM 1466 N N . GLU A 1 182 ? -11.350 10.638 -5.856 1.00 81.94 182 GLU A N 1
ATOM 1467 C CA . GLU A 1 182 ? -11.989 11.858 -5.343 1.00 81.94 182 GLU A CA 1
ATOM 1468 C C . GLU A 1 182 ? -13.485 11.642 -5.064 1.00 81.94 182 GLU A C 1
ATOM 1470 O O . GLU A 1 182 ? -13.988 12.092 -4.035 1.00 81.94 182 GLU A O 1
ATOM 1475 N N . ILE A 1 183 ? -14.187 10.877 -5.908 1.00 83.38 183 ILE A N 1
ATOM 1476 C CA . ILE A 1 183 ? -15.576 10.457 -5.671 1.00 83.38 183 ILE A CA 1
ATOM 1477 C C . ILE A 1 183 ? -15.669 9.618 -4.392 1.00 83.38 183 ILE A C 1
ATOM 1479 O O . ILE A 1 183 ? -16.511 9.894 -3.540 1.00 83.38 183 ILE A O 1
ATOM 1483 N N . ASN A 1 184 ? -14.790 8.632 -4.216 1.00 83.56 184 ASN A N 1
ATOM 1484 C CA . ASN A 1 184 ? -14.731 7.772 -3.034 1.00 83.56 184 ASN A CA 1
ATOM 1485 C C . ASN A 1 184 ? -14.509 8.598 -1.764 1.00 83.56 184 ASN A C 1
ATOM 1487 O O . ASN A 1 184 ? -15.251 8.453 -0.791 1.00 83.56 184 ASN A O 1
ATOM 1491 N N . LYS A 1 185 ? -13.549 9.527 -1.804 1.00 88.44 185 LYS A N 1
ATOM 1492 C CA . LYS A 1 185 ? -13.269 10.471 -0.719 1.00 88.44 185 LYS A CA 1
ATOM 1493 C C . LYS A 1 185 ? -14.478 11.352 -0.405 1.00 88.44 185 LYS A C 1
ATOM 1495 O O . LYS A 1 185 ? -14.815 11.531 0.766 1.00 88.44 185 LYS A O 1
ATOM 1500 N N . MET A 1 186 ? -15.150 11.885 -1.423 1.00 87.56 186 MET A N 1
ATOM 1501 C CA . MET A 1 186 ? -16.350 12.702 -1.245 1.00 87.56 186 MET A CA 1
ATOM 1502 C C . MET A 1 186 ? -17.485 11.886 -0.614 1.00 87.56 186 MET A C 1
ATOM 1504 O O . MET A 1 186 ? -18.093 12.328 0.360 1.00 87.56 186 MET A O 1
ATOM 1508 N N . ASN A 1 187 ? -17.730 10.678 -1.121 1.00 88.00 187 ASN A N 1
ATOM 1509 C CA . ASN A 1 187 ? -18.785 9.786 -0.650 1.00 88.00 187 ASN A CA 1
ATOM 1510 C C . ASN A 1 187 ? -18.578 9.379 0.809 1.00 88.00 187 ASN A C 1
ATOM 1512 O O . ASN A 1 187 ? -19.515 9.462 1.605 1.00 88.00 187 ASN A O 1
ATOM 1516 N N . ILE A 1 188 ? -17.363 8.967 1.181 1.00 89.25 188 ILE A N 1
ATOM 1517 C CA . ILE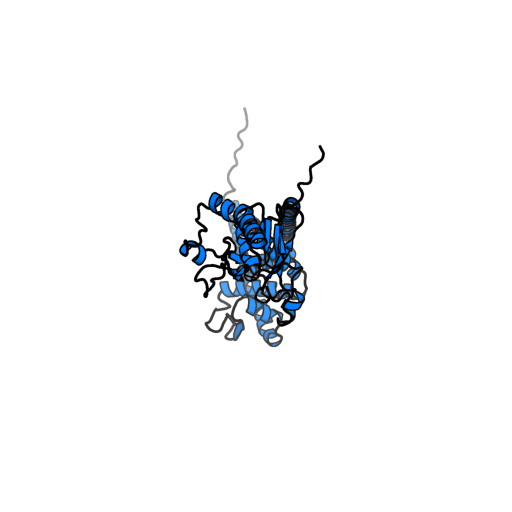 A 1 188 ? -17.079 8.565 2.561 1.00 89.25 188 ILE A CA 1
ATOM 1518 C C . ILE A 1 188 ? -17.125 9.771 3.505 1.00 89.25 188 ILE A C 1
ATOM 1520 O O . ILE A 1 188 ? -17.757 9.693 4.554 1.00 89.25 188 ILE A O 1
ATOM 1524 N N . SER A 1 189 ? -16.600 10.932 3.094 1.00 90.50 189 SER A N 1
ATOM 1525 C CA . SER A 1 189 ? -16.727 12.178 3.866 1.00 90.50 189 SER A CA 1
ATOM 1526 C C . SER A 1 189 ? -18.192 12.528 4.122 1.00 90.50 189 SER A C 1
ATOM 1528 O O . SER A 1 189 ? -18.568 12.851 5.247 1.00 90.50 189 SER A O 1
ATOM 1530 N N . TYR A 1 190 ? -19.038 12.425 3.093 1.00 90.88 190 TYR A N 1
ATOM 1531 C CA . TYR A 1 190 ? -20.468 12.683 3.214 1.00 90.88 190 TYR A CA 1
ATOM 1532 C C . TYR A 1 190 ? -21.141 11.717 4.195 1.00 90.88 190 TYR A C 1
ATOM 1534 O O . TYR A 1 190 ? -21.885 12.173 5.063 1.00 90.88 190 TYR A O 1
ATOM 1542 N N . LYS A 1 191 ? -20.845 10.411 4.113 1.00 90.56 191 LYS A N 1
ATOM 1543 C CA . LYS A 1 191 ? -21.365 9.402 5.053 1.00 90.56 191 LYS A CA 1
ATOM 1544 C C . LYS A 1 191 ? -21.029 9.763 6.506 1.00 90.56 191 LYS A C 1
ATOM 1546 O O . LYS A 1 191 ? -21.935 9.831 7.334 1.00 90.56 191 LYS A O 1
ATOM 1551 N N . PHE A 1 192 ? -19.765 10.079 6.798 1.00 92.00 192 PHE A N 1
ATOM 1552 C CA . PHE A 1 192 ? -19.329 10.462 8.147 1.00 92.00 192 PHE A CA 1
ATOM 1553 C C . PHE A 1 192 ? -19.973 11.763 8.627 1.00 92.00 192 PHE A C 1
ATOM 1555 O O . PHE A 1 192 ? -20.530 11.805 9.721 1.00 92.00 192 PHE A O 1
ATOM 1562 N N . ILE A 1 193 ? -19.946 12.821 7.811 1.00 90.50 193 ILE A N 1
ATOM 1563 C CA . ILE A 1 193 ? -20.538 14.120 8.170 1.00 90.50 193 ILE A CA 1
ATOM 1564 C C . ILE A 1 193 ? -22.045 13.977 8.408 1.00 90.50 193 ILE A C 1
ATOM 1566 O O . ILE A 1 193 ? -22.586 14.578 9.337 1.00 90.50 193 ILE A O 1
ATOM 1570 N N . SER A 1 194 ? -22.734 13.187 7.583 1.00 90.56 194 SER A N 1
ATOM 1571 C CA . SER A 1 194 ? -24.164 12.929 7.741 1.00 90.56 194 SER A CA 1
ATOM 1572 C C . SER A 1 194 ? -24.461 12.187 9.043 1.00 90.56 194 SER A C 1
ATOM 1574 O O . SER A 1 194 ? -25.407 12.554 9.737 1.00 90.56 194 SER A O 1
ATOM 1576 N N . ALA A 1 195 ? -23.669 11.170 9.389 1.00 90.56 195 ALA A N 1
ATOM 1577 C CA . ALA A 1 195 ? -23.838 10.413 10.627 1.00 90.56 195 ALA A CA 1
ATOM 1578 C C . ALA A 1 195 ? -23.566 11.271 11.873 1.00 90.56 195 ALA A C 1
ATOM 1580 O O . ALA A 1 195 ? -24.366 11.255 12.807 1.00 90.56 195 ALA A O 1
ATOM 1581 N N . LEU A 1 196 ? -22.512 12.098 11.849 1.00 90.56 196 LEU A N 1
ATOM 1582 C CA . LEU A 1 196 ? -22.219 13.060 12.920 1.00 90.56 196 LEU A CA 1
ATOM 1583 C C . LEU A 1 196 ? -23.406 14.007 13.161 1.00 90.56 196 LEU A C 1
ATOM 1585 O O . LEU A 1 196 ? -23.896 14.110 14.285 1.00 90.56 196 LEU A O 1
ATOM 1589 N N . LYS A 1 197 ? -23.943 14.607 12.089 1.00 89.06 197 LYS A N 1
ATOM 1590 C CA . LYS A 1 197 ? -25.076 15.546 12.163 1.00 89.06 197 LYS A CA 1
ATOM 1591 C C . LYS A 1 197 ? -26.395 14.904 12.584 1.00 89.06 197 LYS A C 1
ATOM 1593 O O . LYS A 1 197 ? -27.224 15.579 13.190 1.00 89.06 197 LYS A O 1
ATOM 1598 N N . LYS A 1 198 ? -26.626 13.637 12.226 1.00 89.38 198 LYS A N 1
ATOM 1599 C CA . LYS A 1 198 ? -27.856 12.912 12.581 1.00 89.38 198 LYS A CA 1
ATOM 1600 C C . LYS A 1 198 ? -27.974 12.708 14.097 1.00 89.38 198 LYS A C 1
ATOM 1602 O O . LYS A 1 198 ? -29.088 12.700 14.616 1.00 89.38 198 LYS A O 1
ATOM 1607 N N . GLY A 1 199 ? -26.843 12.636 14.803 1.00 84.44 199 GLY A N 1
ATOM 1608 C CA . GLY A 1 199 ? -26.804 12.466 16.253 1.00 84.44 199 GLY A CA 1
ATOM 1609 C C . GLY A 1 199 ? -27.125 11.034 16.695 1.00 84.44 199 GLY A C 1
ATOM 1610 O O . GLY A 1 199 ? -27.265 10.128 15.876 1.00 84.44 199 GLY A O 1
ATOM 1611 N N . GLY A 1 200 ? -27.226 10.831 18.011 1.00 87.19 200 GLY A N 1
ATOM 1612 C CA . GLY A 1 200 ? -27.553 9.528 18.603 1.00 87.19 200 GLY A CA 1
ATOM 1613 C C . GLY A 1 200 ? -26.544 8.430 18.253 1.00 87.19 200 GLY A C 1
ATOM 1614 O O . GLY A 1 200 ? -25.339 8.684 18.189 1.00 87.19 200 GLY A O 1
ATOM 1615 N N . ASP A 1 201 ? -27.054 7.223 18.011 1.00 87.00 201 ASP A N 1
ATOM 1616 C CA . ASP A 1 201 ? -26.250 6.022 17.752 1.00 87.00 201 ASP A CA 1
ATOM 1617 C C . ASP A 1 201 ? -25.395 6.144 16.486 1.00 87.00 201 ASP A C 1
ATOM 1619 O O . ASP A 1 201 ? -24.265 5.667 16.466 1.00 87.00 201 ASP A O 1
ATOM 1623 N N . ASP A 1 202 ? -25.887 6.832 15.450 1.00 87.56 202 ASP A N 1
ATOM 1624 C CA . ASP A 1 202 ? -25.135 7.030 14.205 1.00 87.56 202 ASP A CA 1
ATOM 1625 C C . ASP A 1 202 ? -23.896 7.900 14.437 1.00 87.56 202 ASP A C 1
ATOM 1627 O O . ASP A 1 202 ? -22.807 7.585 13.952 1.00 87.56 202 ASP A O 1
ATOM 1631 N N . ARG A 1 203 ? -24.046 8.976 15.224 1.00 90.62 203 ARG A N 1
ATOM 1632 C CA . ARG A 1 203 ? -22.918 9.830 15.620 1.00 90.62 203 ARG A CA 1
ATOM 1633 C C . ARG A 1 203 ? -21.911 9.035 16.440 1.00 90.62 203 ARG A C 1
ATOM 1635 O O . ARG A 1 203 ? -20.709 9.179 16.232 1.00 90.62 203 ARG A O 1
ATOM 1642 N N . GLN A 1 204 ? -22.388 8.208 17.364 1.00 89.00 204 GLN A N 1
ATOM 1643 C CA . GLN A 1 204 ? -21.503 7.422 18.209 1.00 89.00 204 GLN A CA 1
ATOM 1644 C C . GLN A 1 204 ? -20.747 6.354 17.407 1.00 89.00 204 GLN A C 1
ATOM 1646 O O . GLN A 1 204 ? -19.533 6.248 17.555 1.00 89.00 204 GLN A O 1
ATOM 1651 N N . ALA A 1 205 ? -21.423 5.648 16.498 1.00 89.06 205 ALA A N 1
ATOM 1652 C CA . ALA A 1 205 ? -20.817 4.618 15.659 1.00 89.06 205 ALA A CA 1
ATOM 1653 C C . ALA A 1 205 ? -19.650 5.164 14.824 1.00 89.06 205 ALA A C 1
ATOM 1655 O O . ALA A 1 205 ? -18.582 4.554 14.762 1.00 89.06 205 ALA A O 1
ATOM 1656 N N . VAL A 1 206 ? -19.810 6.348 14.223 1.00 91.88 206 VAL A N 1
ATOM 1657 C CA . VAL A 1 206 ? -18.717 6.944 13.441 1.00 91.88 206 VAL A CA 1
ATOM 1658 C C . VAL A 1 206 ? -17.575 7.442 14.317 1.00 91.88 206 VAL A C 1
ATOM 1660 O O . VAL A 1 206 ? -16.421 7.312 13.921 1.00 91.88 206 VAL A O 1
ATOM 1663 N N . ILE A 1 207 ? -17.851 7.952 15.520 1.00 92.31 207 ILE A N 1
ATOM 1664 C CA . ILE A 1 207 ? -16.804 8.335 16.478 1.00 92.31 207 ILE A CA 1
ATOM 1665 C C . ILE A 1 207 ? -16.013 7.108 16.939 1.00 92.31 207 ILE A C 1
ATOM 1667 O O . ILE A 1 207 ? -14.782 7.168 16.989 1.00 92.31 207 ILE A O 1
ATOM 1671 N N . ASP A 1 208 ? -16.693 5.998 17.225 1.00 91.44 208 ASP A N 1
ATOM 1672 C CA . ASP A 1 208 ? -16.055 4.738 17.612 1.00 91.44 208 ASP A CA 1
ATOM 1673 C C . ASP A 1 208 ? -15.134 4.235 16.498 1.00 91.44 208 ASP A C 1
ATOM 1675 O O . ASP A 1 208 ? -14.004 3.822 16.760 1.00 91.44 208 ASP A O 1
ATOM 1679 N N . LEU A 1 209 ? -15.571 4.355 15.243 1.00 92.69 209 LEU A N 1
ATOM 1680 C CA . LEU A 1 209 ? -14.780 3.975 14.079 1.00 92.69 209 LEU A CA 1
ATOM 1681 C C . LEU A 1 209 ? -13.551 4.880 13.887 1.00 92.69 209 LEU A C 1
ATOM 1683 O O . LEU A 1 209 ? -12.443 4.381 13.684 1.00 92.69 209 LEU A O 1
ATOM 1687 N N . LEU A 1 210 ? -13.707 6.205 14.013 1.00 93.06 210 LEU A N 1
ATOM 1688 C CA . LEU A 1 210 ? -12.581 7.151 13.961 1.00 93.06 210 LEU A CA 1
ATOM 1689 C C . LEU A 1 210 ? -11.561 6.875 15.075 1.00 93.06 210 LEU A C 1
ATOM 1691 O O . LEU A 1 210 ? -10.352 6.968 14.845 1.00 93.06 210 LEU A O 1
ATOM 1695 N N . LEU A 1 211 ? -12.039 6.535 16.275 1.00 92.06 211 LEU A N 1
ATOM 1696 C CA . LEU A 1 211 ? -11.203 6.175 17.416 1.00 92.06 211 LEU A CA 1
ATOM 1697 C C . LEU A 1 211 ? -10.473 4.851 17.165 1.00 92.06 211 LEU A C 1
ATOM 1699 O O . LEU A 1 211 ? -9.270 4.762 17.410 1.00 92.06 211 LEU A O 1
ATOM 1703 N N . TYR A 1 212 ? -11.173 3.841 16.644 1.00 90.56 212 TYR A N 1
ATOM 1704 C CA . TYR A 1 212 ? -10.606 2.534 16.310 1.00 90.56 212 TYR A CA 1
ATOM 1705 C C . TYR A 1 212 ? -9.480 2.646 15.284 1.00 90.56 212 TYR A C 1
ATOM 1707 O O . TYR A 1 212 ? -8.400 2.080 15.478 1.00 90.56 212 TYR A O 1
ATOM 1715 N N . ILE A 1 213 ? -9.690 3.436 14.228 1.00 89.62 213 ILE A N 1
ATOM 1716 C CA . ILE A 1 213 ? -8.672 3.703 13.202 1.00 89.62 213 ILE A CA 1
ATOM 1717 C C . ILE A 1 213 ? -7.496 4.513 13.774 1.00 89.62 213 ILE A C 1
ATOM 1719 O O . ILE A 1 213 ? -6.378 4.398 13.275 1.00 89.62 213 ILE A O 1
ATOM 1723 N N . GLY A 1 214 ? -7.720 5.282 14.842 1.00 88.44 214 GLY A N 1
ATOM 1724 C CA . GLY A 1 214 ? -6.720 6.168 15.438 1.00 88.44 214 GLY A CA 1
ATOM 1725 C C . GLY A 1 214 ? -6.668 7.554 14.790 1.00 88.44 214 GLY A C 1
ATOM 1726 O O . GLY A 1 214 ? -5.680 8.263 14.947 1.00 88.44 214 GLY A O 1
ATOM 1727 N N . ILE A 1 215 ? -7.725 7.950 14.072 1.00 91.38 215 ILE A N 1
ATOM 1728 C CA . ILE A 1 215 ? -7.881 9.299 13.493 1.00 91.38 215 ILE A CA 1
ATOM 1729 C C . ILE A 1 215 ? -8.113 10.323 14.602 1.00 91.38 215 ILE A C 1
ATOM 1731 O O . ILE A 1 215 ? -7.642 11.459 14.542 1.00 91.38 215 ILE A O 1
ATOM 1735 N N . VAL A 1 216 ? -8.851 9.910 15.630 1.00 90.00 216 VAL A N 1
ATOM 1736 C CA . VAL A 1 216 ? -9.088 10.711 16.823 1.00 90.00 216 VAL A CA 1
ATOM 1737 C C . VAL A 1 216 ? -8.595 9.976 18.045 1.00 90.00 216 VAL A C 1
ATOM 1739 O O . VAL A 1 216 ? -8.602 8.750 18.118 1.00 90.00 216 VAL A O 1
ATOM 1742 N N . THR A 1 217 ? -8.200 10.753 19.041 1.00 83.88 217 THR A N 1
ATOM 1743 C CA . THR A 1 217 ? -7.903 10.216 20.360 1.00 83.88 217 THR A CA 1
ATOM 1744 C C . THR A 1 217 ? -9.093 10.437 21.276 1.00 83.88 217 THR A C 1
ATOM 1746 O O . THR A 1 217 ? -9.436 9.542 22.029 1.00 83.88 217 THR A O 1
ATOM 1749 N N . ARG A 1 218 ? -9.786 11.571 21.223 1.00 80.25 218 ARG A N 1
ATOM 1750 C CA . ARG A 1 218 ? -10.836 11.930 22.188 1.00 80.25 218 ARG A CA 1
ATOM 1751 C C . ARG A 1 218 ? -12.249 11.714 21.611 1.00 80.25 218 ARG A C 1
ATOM 1753 O O . ARG A 1 218 ? -12.690 12.560 20.841 1.00 80.25 218 ARG A O 1
ATOM 1760 N N . PRO A 1 219 ? -12.974 10.633 21.970 1.00 81.12 219 PRO A N 1
ATO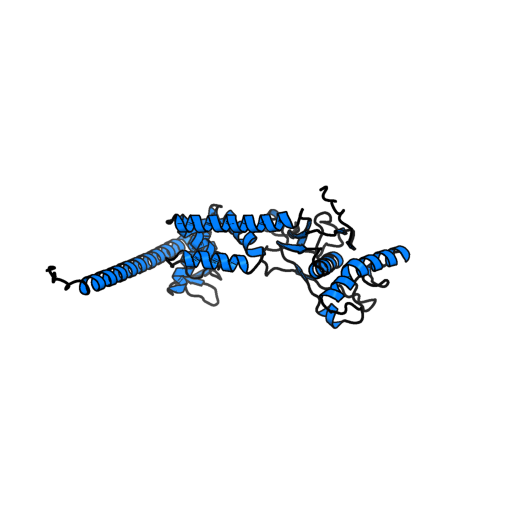M 1761 C CA . PRO A 1 219 ? -14.343 10.397 21.488 1.00 81.12 219 PRO A CA 1
ATOM 1762 C C . PRO A 1 219 ? -15.410 11.214 22.242 1.00 81.12 219 PRO A C 1
ATOM 1764 O O . PRO A 1 219 ? -16.594 11.129 21.938 1.00 81.12 219 PRO A O 1
ATOM 1767 N N . ASP A 1 220 ? -15.005 11.968 23.266 1.00 76.25 220 ASP A N 1
ATOM 1768 C CA . ASP A 1 220 ? -15.866 12.700 24.200 1.00 76.25 220 ASP A CA 1
ATOM 1769 C C . ASP A 1 220 ? -16.135 14.159 23.789 1.00 76.25 220 ASP A C 1
ATOM 1771 O O . ASP A 1 220 ? -16.851 14.873 24.490 1.00 76.25 220 ASP A O 1
ATOM 1775 N N . PHE A 1 221 ? -15.573 14.625 22.669 1.00 80.31 221 PHE A N 1
ATOM 1776 C CA . PHE A 1 221 ? -15.821 15.984 22.184 1.00 80.31 221 PHE A CA 1
ATOM 1777 C C . PHE A 1 221 ? -17.241 16.138 21.645 1.00 80.31 221 PHE A C 1
ATOM 1779 O O . PHE A 1 221 ? -17.783 15.267 20.948 1.00 80.31 221 PHE A O 1
ATOM 1786 N N . THR A 1 222 ? -17.817 17.301 21.928 1.00 75.69 222 THR A N 1
ATOM 1787 C CA . THR A 1 222 ? -19.148 17.685 21.458 1.00 75.69 222 THR A CA 1
ATOM 1788 C C . THR A 1 222 ? -19.119 18.325 20.075 1.00 75.69 222 THR A C 1
ATOM 1790 O O . THR A 1 222 ? -20.102 18.228 19.350 1.00 75.69 222 THR A O 1
ATOM 1793 N N . GLU A 1 223 ? -18.003 18.946 19.698 1.00 84.25 223 GLU A N 1
ATOM 1794 C CA . GLU A 1 223 ? -17.828 19.683 18.448 1.00 84.25 223 GLU A CA 1
ATOM 1795 C C . GLU A 1 223 ? -17.572 18.736 17.267 1.00 84.25 223 GLU A C 1
ATOM 1797 O O . GLU A 1 223 ? -16.564 18.025 17.223 1.00 84.25 223 GLU A O 1
ATOM 1802 N N . ASP A 1 224 ? -18.463 18.750 16.275 1.00 88.19 224 ASP A N 1
ATOM 1803 C CA . ASP A 1 224 ? -18.324 17.934 15.062 1.00 88.19 224 ASP A CA 1
ATOM 1804 C C . ASP A 1 224 ? -17.146 18.407 14.185 1.00 88.19 224 ASP A C 1
ATOM 1806 O O . ASP A 1 224 ? -16.575 17.630 13.410 1.00 88.19 224 ASP A O 1
ATOM 1810 N N . GLU A 1 225 ? -16.721 19.665 14.334 1.00 89.25 225 GLU A N 1
ATOM 1811 C CA . GLU A 1 225 ? -15.557 20.249 13.659 1.00 89.25 225 GLU A CA 1
ATOM 1812 C C . GLU A 1 225 ? -14.259 19.500 13.985 1.00 89.25 225 GLU A C 1
ATOM 1814 O O . GLU A 1 225 ? -13.401 19.356 13.113 1.00 89.25 225 GLU A O 1
ATOM 1819 N N . TYR A 1 226 ? -14.123 18.978 15.209 1.00 91.31 226 TYR A N 1
ATOM 1820 C CA . TYR A 1 226 ? -12.964 18.173 15.598 1.00 91.31 226 TYR A CA 1
ATOM 1821 C C . TYR A 1 226 ? -12.884 16.893 14.756 1.00 91.31 226 TYR A C 1
ATOM 1823 O O . TYR A 1 226 ? -11.869 16.629 14.114 1.00 91.31 226 TYR A O 1
ATOM 1831 N N . TYR A 1 227 ? -13.978 16.131 14.694 1.00 92.50 227 TYR A N 1
ATOM 1832 C CA . TYR A 1 227 ? -14.019 14.859 13.972 1.00 92.50 227 TYR A CA 1
ATOM 1833 C C . TYR A 1 227 ? -13.883 15.050 12.460 1.00 92.50 227 TYR A C 1
ATOM 1835 O O . TYR A 1 227 ? -13.125 14.334 11.805 1.00 92.50 227 TYR A O 1
ATOM 1843 N N . THR A 1 228 ? -14.582 16.039 11.899 1.00 92.00 228 THR A N 1
ATOM 1844 C CA . THR A 1 228 ? -14.540 16.323 10.457 1.00 92.00 228 THR A CA 1
ATOM 1845 C C . THR A 1 228 ? -13.182 16.868 10.013 1.00 92.00 228 THR A C 1
ATOM 1847 O O . THR A 1 228 ? -12.663 16.438 8.980 1.00 92.00 228 THR A O 1
ATOM 1850 N N . GLY A 1 229 ? -12.565 17.745 10.811 1.00 90.31 229 GLY A N 1
ATOM 1851 C CA . GLY A 1 229 ? -11.214 18.250 10.574 1.00 90.31 229 GLY A CA 1
ATOM 1852 C C . GLY A 1 229 ? -10.161 17.143 10.638 1.00 90.31 229 GLY A C 1
ATOM 1853 O O . GLY A 1 229 ? -9.364 17.005 9.706 1.00 90.31 229 GLY A O 1
ATOM 1854 N N . SER A 1 230 ? -10.195 16.308 11.682 1.00 93.00 230 SER A N 1
ATOM 1855 C CA . SER A 1 230 ? -9.277 15.170 11.829 1.00 93.00 230 SER A CA 1
ATOM 1856 C C . SER A 1 230 ? -9.408 14.164 10.687 1.00 93.00 230 SER A C 1
ATOM 1858 O O . SER A 1 230 ? -8.395 13.750 10.125 1.00 93.00 230 SER A O 1
ATOM 1860 N N . LEU A 1 231 ? -10.636 13.816 10.291 1.00 93.81 231 LEU A N 1
ATOM 1861 C CA . LEU A 1 231 ? -10.885 12.909 9.170 1.00 93.81 231 LEU A CA 1
ATOM 1862 C C . LEU A 1 231 ? -10.333 13.467 7.851 1.00 93.81 231 LEU A C 1
ATOM 1864 O O . LEU A 1 231 ? -9.642 12.756 7.122 1.00 93.81 231 LEU A O 1
ATOM 1868 N N . SER A 1 232 ? -10.613 14.739 7.554 1.00 91.31 232 SER A N 1
ATOM 1869 C CA . SER A 1 232 ? -10.122 15.404 6.341 1.00 91.31 232 SER A CA 1
ATOM 1870 C C . SER A 1 232 ? -8.595 15.408 6.282 1.00 91.31 232 SER A C 1
ATOM 1872 O O . SER A 1 232 ? -8.018 15.001 5.272 1.00 91.31 232 SER A O 1
ATOM 1874 N N . ASN A 1 233 ? -7.938 15.815 7.373 1.00 90.44 233 ASN A N 1
ATOM 1875 C CA . ASN A 1 233 ? -6.479 15.835 7.458 1.00 90.44 233 ASN A CA 1
ATOM 1876 C C . ASN A 1 233 ? -5.903 14.437 7.236 1.00 90.44 233 ASN A C 1
ATOM 1878 O O . ASN A 1 233 ? -5.077 14.255 6.344 1.00 90.44 233 ASN A O 1
ATOM 1882 N N . TRP A 1 234 ? -6.423 13.440 7.951 1.00 92.69 234 TRP A N 1
ATOM 1883 C CA . TRP A 1 234 ? -5.960 12.063 7.843 1.00 92.69 234 TRP A CA 1
ATOM 1884 C C . TRP A 1 234 ? -6.138 11.494 6.426 1.00 92.69 234 TRP A C 1
ATOM 1886 O O . TRP A 1 234 ? -5.208 10.909 5.878 1.00 92.69 234 TRP A O 1
ATOM 1896 N N . MET A 1 235 ? -7.272 11.724 5.753 1.00 87.38 235 MET A N 1
ATOM 1897 C CA . MET A 1 235 ? -7.458 11.281 4.358 1.00 87.38 235 MET A CA 1
ATOM 1898 C C . MET A 1 235 ? -6.486 11.947 3.370 1.00 87.38 235 MET A C 1
ATOM 1900 O O . MET A 1 235 ? -6.201 11.375 2.316 1.00 87.38 235 MET A O 1
ATOM 1904 N N . ASN A 1 236 ? -5.991 13.148 3.680 1.00 84.50 236 ASN A N 1
ATOM 1905 C CA . ASN A 1 236 ? -5.041 13.875 2.835 1.00 84.50 236 ASN A CA 1
ATOM 1906 C C . ASN A 1 236 ? -3.581 13.451 3.059 1.00 84.50 236 ASN A C 1
ATOM 1908 O O . ASN A 1 236 ? -2.756 13.685 2.178 1.00 84.50 236 ASN A O 1
ATOM 1912 N N . GLU A 1 237 ? -3.252 12.822 4.190 1.00 79.81 237 GLU A N 1
ATOM 1913 C CA . GLU A 1 237 ? -1.876 12.426 4.527 1.00 79.81 237 GLU A CA 1
ATOM 1914 C C . GLU A 1 237 ? -1.324 11.323 3.619 1.00 79.81 237 GLU A C 1
ATOM 1916 O O . GLU A 1 237 ? -0.175 11.390 3.180 1.00 79.81 237 GLU A O 1
ATOM 1921 N N . LYS A 1 238 ? -2.118 10.282 3.342 1.00 74.44 238 LYS A N 1
ATOM 1922 C CA . LYS A 1 238 ? -1.684 9.130 2.539 1.00 74.44 238 LYS A CA 1
ATOM 1923 C C . LYS A 1 238 ? -2.749 8.722 1.549 1.00 74.44 238 LYS A C 1
ATOM 1925 O O . LYS A 1 238 ? -3.941 8.722 1.847 1.00 74.44 238 LYS A O 1
ATOM 1930 N N . LYS A 1 239 ? -2.308 8.293 0.362 1.00 66.31 239 LYS A N 1
ATOM 1931 C CA . LYS A 1 239 ? -3.254 7.984 -0.708 1.00 66.31 239 LYS A CA 1
ATOM 1932 C C . LYS A 1 239 ? -4.193 6.816 -0.375 1.00 66.31 239 LYS A C 1
ATOM 1934 O O . LYS A 1 239 ? -5.384 6.901 -0.661 1.00 66.31 239 LYS A O 1
ATOM 1939 N N . THR A 1 240 ? -3.654 5.808 0.301 1.00 72.25 240 THR A N 1
ATOM 1940 C CA . THR A 1 240 ? -4.324 4.568 0.719 1.00 72.25 240 THR A CA 1
ATOM 1941 C C . THR A 1 240 ? -5.321 4.743 1.863 1.00 72.25 240 THR A C 1
ATOM 1943 O O . THR A 1 240 ? -6.050 3.813 2.187 1.00 72.25 240 THR A O 1
ATOM 1946 N N . ASN A 1 241 ? -5.347 5.908 2.517 1.00 83.06 241 ASN A N 1
ATOM 1947 C CA . ASN A 1 241 ? -6.201 6.130 3.682 1.00 83.06 241 ASN A CA 1
ATOM 1948 C C . ASN A 1 241 ? -7.690 6.085 3.319 1.00 83.06 241 ASN A C 1
ATOM 1950 O O . ASN A 1 241 ? -8.492 5.579 4.094 1.00 83.06 241 ASN A O 1
ATOM 1954 N N . VAL A 1 242 ? -8.052 6.563 2.125 1.00 83.88 242 VAL A N 1
ATOM 1955 C CA . VAL A 1 242 ? -9.440 6.522 1.636 1.00 83.88 242 VAL A CA 1
ATOM 1956 C C . VAL A 1 242 ? -9.908 5.080 1.440 1.00 83.88 242 VAL A C 1
ATOM 1958 O O . VAL A 1 242 ? -11.003 4.740 1.873 1.00 83.88 242 VAL A O 1
ATOM 1961 N N . ASP A 1 243 ? -9.068 4.230 0.850 1.00 76.75 243 ASP A N 1
ATOM 1962 C CA . ASP A 1 243 ? -9.418 2.834 0.575 1.00 76.75 243 ASP A CA 1
ATOM 1963 C C . ASP A 1 243 ? -9.510 2.023 1.874 1.00 76.75 243 ASP A C 1
ATOM 1965 O O . ASP A 1 243 ? -10.476 1.294 2.082 1.00 76.75 243 ASP A O 1
ATOM 1969 N N . TYR A 1 244 ? -8.575 2.233 2.808 1.00 81.75 244 TYR A N 1
ATOM 1970 C CA . TYR A 1 244 ? -8.643 1.628 4.142 1.00 81.75 244 TYR A CA 1
ATOM 1971 C C . TYR A 1 244 ? -9.891 2.068 4.924 1.00 81.75 244 TYR A C 1
ATOM 1973 O O . TYR A 1 244 ? -10.515 1.270 5.618 1.00 81.75 244 TYR A O 1
ATOM 1981 N N . LEU A 1 245 ? -10.276 3.341 4.815 1.00 87.62 245 LEU A N 1
ATOM 1982 C CA . LEU A 1 245 ? -11.476 3.853 5.472 1.00 87.62 245 LEU A CA 1
ATOM 1983 C C . LEU A 1 245 ? -12.753 3.231 4.901 1.00 87.62 245 LEU A C 1
ATOM 1985 O O . LEU A 1 245 ? -13.674 2.958 5.666 1.00 87.62 245 LEU A O 1
ATOM 1989 N N . LEU A 1 246 ? -12.808 3.023 3.583 1.00 83.38 246 LEU A N 1
ATOM 1990 C CA . LEU A 1 246 ? -13.922 2.337 2.929 1.00 83.38 246 LEU A CA 1
ATOM 1991 C C . LEU A 1 246 ? -14.037 0.886 3.405 1.00 83.38 246 LEU A C 1
ATOM 1993 O O . LEU A 1 246 ? -15.124 0.482 3.800 1.00 83.38 246 LEU A O 1
ATOM 1997 N N . ASP A 1 247 ? -12.922 0.154 3.457 1.00 81.94 247 ASP A N 1
ATOM 1998 C CA . ASP A 1 247 ? -12.890 -1.229 3.951 1.00 81.94 247 ASP A CA 1
ATOM 1999 C C . ASP A 1 247 ? -13.410 -1.336 5.393 1.00 81.94 247 ASP A C 1
ATOM 2001 O O . ASP A 1 247 ? -14.332 -2.096 5.687 1.00 81.94 247 ASP A O 1
ATOM 2005 N N . ILE A 1 248 ? -12.882 -0.510 6.302 1.00 84.06 248 ILE A N 1
ATOM 2006 C CA . ILE A 1 248 ? -13.304 -0.526 7.708 1.00 84.06 248 ILE A CA 1
ATOM 2007 C C . ILE A 1 248 ? -14.760 -0.071 7.863 1.00 84.06 248 ILE A C 1
ATOM 2009 O O . ILE A 1 248 ? -15.478 -0.599 8.715 1.00 84.06 248 ILE A O 1
ATOM 2013 N N . TRP A 1 249 ? -15.212 0.889 7.051 1.00 86.44 249 TRP A N 1
ATOM 2014 C CA . TRP A 1 249 ? -16.614 1.297 7.023 1.00 86.44 249 TRP A CA 1
ATOM 2015 C C . TRP A 1 249 ? -17.523 0.132 6.630 1.00 86.44 249 TRP A C 1
ATOM 2017 O O . TRP A 1 249 ? -18.487 -0.133 7.345 1.00 86.44 249 TRP A O 1
ATOM 2027 N N . ASP A 1 250 ? -17.223 -0.573 5.541 1.00 83.31 250 ASP A N 1
ATOM 2028 C CA . ASP A 1 250 ? -18.056 -1.678 5.057 1.00 83.31 250 ASP A CA 1
ATOM 2029 C C . ASP A 1 250 ? -18.080 -2.825 6.077 1.00 83.31 250 ASP A C 1
ATOM 2031 O O . ASP A 1 250 ? -19.159 -3.306 6.426 1.00 83.31 250 ASP A O 1
ATOM 2035 N N . ARG A 1 251 ? -16.935 -3.137 6.698 1.00 81.25 251 ARG A N 1
ATOM 20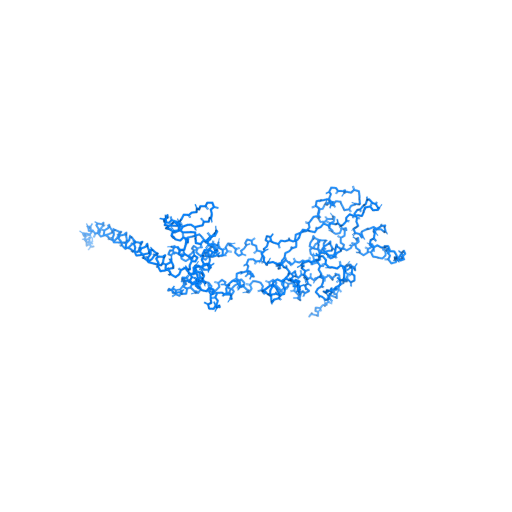36 C CA . ARG A 1 251 ? -16.849 -4.080 7.827 1.00 81.25 251 ARG A CA 1
ATOM 2037 C C . ARG A 1 251 ? -17.667 -3.646 9.043 1.00 81.25 251 ARG A C 1
ATOM 2039 O O . ARG A 1 251 ? -18.230 -4.487 9.730 1.00 81.25 251 ARG A O 1
ATOM 2046 N N . SER A 1 252 ? -17.782 -2.347 9.322 1.00 82.50 252 SER A N 1
ATOM 2047 C CA . SER A 1 252 ? -18.643 -1.851 10.413 1.00 82.50 252 SER A CA 1
ATOM 2048 C C . SER A 1 252 ? -20.133 -2.057 10.197 1.00 82.50 252 SER A C 1
ATOM 2050 O O . SER A 1 252 ? -20.893 -2.036 11.164 1.00 82.50 252 SER A O 1
ATOM 2052 N N . LEU A 1 253 ? -20.550 -2.289 8.953 1.00 79.06 253 LEU A N 1
ATOM 2053 C CA . LEU A 1 253 ? -21.928 -2.646 8.638 1.00 79.06 253 LEU A CA 1
ATOM 2054 C C . LEU A 1 253 ? -22.198 -4.142 8.878 1.00 79.06 253 LEU A C 1
ATOM 2056 O O . LEU A 1 253 ? -23.359 -4.552 8.900 1.00 79.06 253 LEU A O 1
ATOM 2060 N N . GLU A 1 254 ? -21.154 -4.949 9.090 1.00 76.19 254 GLU A N 1
ATOM 2061 C CA . GLU A 1 254 ? -21.248 -6.362 9.451 1.00 76.19 254 GLU A CA 1
ATOM 2062 C C . GLU A 1 254 ? -21.472 -6.511 10.967 1.00 76.19 254 GLU A C 1
ATOM 2064 O O . GLU A 1 254 ? -20.826 -5.857 11.789 1.00 76.19 254 GLU A O 1
ATOM 2069 N N . GLY A 1 255 ? -22.426 -7.367 11.351 1.00 64.75 255 GLY A N 1
ATOM 2070 C CA . GLY A 1 255 ? -23.035 -7.357 12.689 1.00 64.75 255 GLY A CA 1
ATOM 2071 C C . GLY A 1 255 ? -22.071 -7.527 13.870 1.00 64.75 255 GLY A C 1
ATOM 2072 O O . GLY A 1 255 ? -22.251 -6.869 14.893 1.00 64.75 255 GLY A O 1
ATOM 2073 N N . ASP A 1 256 ? -21.031 -8.349 13.724 1.00 74.69 256 ASP A N 1
ATOM 2074 C CA . ASP A 1 256 ? -20.131 -8.702 14.832 1.00 74.69 256 ASP A CA 1
ATOM 2075 C C . ASP A 1 256 ? -19.074 -7.618 15.109 1.00 74.69 256 ASP A C 1
ATOM 2077 O O . ASP A 1 256 ? -18.561 -7.500 16.224 1.00 74.69 256 ASP A O 1
ATOM 2081 N N . PHE A 1 257 ? -18.751 -6.781 14.117 1.00 83.62 257 PHE A N 1
ATOM 2082 C CA . PHE A 1 257 ? -17.704 -5.767 14.263 1.00 83.62 257 PHE A CA 1
ATOM 2083 C C . PHE A 1 257 ? -18.163 -4.571 15.103 1.00 83.62 257 PHE A C 1
ATOM 2085 O O . PHE A 1 257 ? -17.351 -3.931 15.774 1.00 83.62 257 PHE A O 1
ATOM 2092 N N . LYS A 1 258 ? -19.471 -4.295 15.129 1.00 84.81 258 LYS A N 1
ATOM 2093 C CA . LYS A 1 258 ? -20.051 -3.208 15.926 1.00 84.81 258 LYS A CA 1
ATOM 2094 C C . LYS A 1 258 ? -19.708 -3.342 17.412 1.00 84.81 258 LYS A C 1
ATOM 2096 O O . LYS A 1 258 ? -19.281 -2.375 18.036 1.00 84.81 258 LYS A O 1
ATOM 2101 N N . GLU A 1 259 ? -19.841 -4.545 17.961 1.00 88.19 259 GLU A N 1
ATOM 2102 C CA . GLU A 1 259 ? -19.567 -4.798 19.377 1.00 88.19 259 GLU A CA 1
ATOM 2103 C C . GLU A 1 259 ? -18.078 -4.609 19.715 1.00 88.19 259 GLU A C 1
ATOM 2105 O O . GLU A 1 259 ? -17.731 -4.072 20.768 1.00 88.19 259 GLU A O 1
ATOM 2110 N N . VAL A 1 260 ? -17.182 -4.961 18.786 1.00 91.56 260 VAL A N 1
ATOM 2111 C CA . VAL A 1 260 ? -15.740 -4.702 18.929 1.00 91.56 260 VAL A CA 1
ATOM 2112 C C . VAL A 1 260 ? -15.457 -3.199 19.015 1.00 91.56 260 VAL A C 1
ATOM 2114 O O . VAL A 1 260 ? -14.673 -2.774 19.865 1.00 91.56 260 VAL A O 1
ATOM 2117 N N . LEU A 1 261 ? -16.101 -2.381 18.177 1.00 91.38 261 LEU A N 1
ATOM 2118 C CA . LEU A 1 261 ? -15.942 -0.920 18.196 1.00 91.38 261 LEU A CA 1
ATOM 2119 C C . LEU A 1 261 ? -16.435 -0.307 19.516 1.00 91.38 261 LEU A C 1
ATOM 2121 O O . LEU A 1 261 ? -15.754 0.547 20.095 1.00 91.38 261 LEU A O 1
ATOM 2125 N N . GLU A 1 262 ? -17.567 -0.789 20.030 1.00 90.06 262 GLU A N 1
ATOM 2126 C CA . GLU A 1 262 ? -18.116 -0.359 21.319 1.00 90.06 262 GLU A CA 1
ATOM 2127 C C . GLU A 1 262 ? -17.150 -0.678 22.472 1.00 90.06 262 GLU A C 1
ATOM 2129 O O . GLU A 1 262 ? -16.794 0.216 23.251 1.00 90.06 262 GLU A O 1
ATOM 2134 N N . PHE A 1 263 ? -16.636 -1.913 22.552 1.00 93.38 263 PHE A N 1
ATOM 2135 C CA . PHE A 1 263 ? -15.646 -2.268 23.576 1.00 93.38 263 PHE A CA 1
ATOM 2136 C C . PHE A 1 263 ? -14.330 -1.520 23.410 1.00 93.38 263 PHE A C 1
ATOM 2138 O O . PHE A 1 263 ? -13.712 -1.148 24.409 1.00 93.38 263 PHE A O 1
ATOM 2145 N N . TYR A 1 264 ? -13.916 -1.227 22.180 1.00 94.31 264 TYR A N 1
ATOM 2146 C CA . TYR A 1 264 ? -12.715 -0.436 21.942 1.00 94.31 264 TYR A CA 1
ATOM 2147 C C . TYR A 1 264 ? -12.838 0.974 22.529 1.00 94.31 264 TYR A C 1
ATOM 2149 O O . TYR A 1 264 ? -11.904 1.454 23.186 1.00 94.31 264 TYR A O 1
ATOM 2157 N N . ARG A 1 265 ? -13.998 1.630 22.369 1.00 91.88 265 ARG A N 1
ATOM 2158 C CA . ARG A 1 265 ? -14.290 2.906 23.042 1.00 91.88 265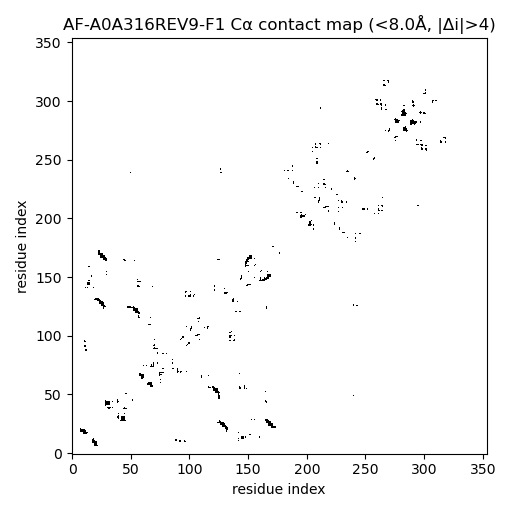 ARG A CA 1
ATOM 2159 C C . ARG A 1 265 ? -14.226 2.752 24.557 1.00 91.88 265 ARG A C 1
ATOM 2161 O O . ARG A 1 265 ? -13.555 3.548 25.218 1.00 91.88 265 ARG A O 1
ATOM 2168 N N . ILE A 1 266 ? -14.921 1.758 25.104 1.00 92.75 266 ILE A N 1
ATOM 2169 C CA . ILE A 1 266 ? -15.037 1.562 26.553 1.00 92.75 266 ILE A CA 1
ATOM 2170 C C . ILE A 1 266 ? -13.658 1.368 27.192 1.00 92.75 266 ILE A C 1
ATOM 2172 O O . ILE A 1 266 ? -13.317 2.073 28.143 1.00 92.75 266 ILE A O 1
ATOM 2176 N N . VAL A 1 267 ? -12.830 0.482 26.632 1.00 93.56 267 VAL A N 1
ATOM 2177 C CA . VAL A 1 267 ? -11.477 0.219 27.142 1.00 93.56 267 VAL A CA 1
ATOM 2178 C C . VAL A 1 267 ? -10.626 1.491 27.109 1.00 93.56 267 VAL A C 1
ATOM 2180 O O . VAL A 1 267 ? -9.953 1.794 28.093 1.00 93.56 267 VAL A O 1
ATOM 2183 N N . ASN A 1 268 ? -10.699 2.287 26.034 1.00 91.38 268 ASN A N 1
ATOM 2184 C CA . ASN A 1 268 ? -9.998 3.574 25.950 1.00 91.38 268 ASN A CA 1
ATOM 2185 C C . ASN A 1 268 ? -10.430 4.556 27.051 1.00 91.38 268 ASN A C 1
ATOM 2187 O O . ASN A 1 268 ? -9.587 5.222 27.658 1.00 91.38 268 ASN A O 1
ATOM 2191 N N . VAL A 1 269 ? -11.736 4.670 27.308 1.00 89.12 269 VAL A N 1
ATOM 2192 C CA . VAL A 1 269 ? -12.268 5.569 28.343 1.00 89.12 269 VAL A CA 1
ATOM 2193 C C . VAL A 1 269 ? -11.836 5.104 29.729 1.00 89.12 269 VAL A C 1
ATOM 2195 O O . VAL A 1 269 ? -11.322 5.908 30.508 1.00 89.12 269 VAL A O 1
ATOM 2198 N N . LEU A 1 270 ? -11.967 3.816 30.030 1.00 91.69 270 LEU A N 1
ATOM 2199 C CA . LEU A 1 270 ? -11.570 3.256 31.319 1.00 91.69 270 LEU A CA 1
ATOM 2200 C C . LEU A 1 270 ? -10.064 3.362 31.564 1.00 91.69 270 LEU A C 1
ATOM 2202 O O . LEU A 1 270 ? -9.649 3.707 32.670 1.00 91.69 270 LEU A O 1
ATOM 2206 N N . GLN A 1 271 ? -9.242 3.147 30.537 1.00 91.19 271 GLN A N 1
ATOM 2207 C CA . GLN A 1 271 ? -7.793 3.299 30.643 1.00 91.19 271 GLN A CA 1
ATOM 2208 C C . GLN A 1 271 ? -7.398 4.744 30.972 1.00 91.19 271 GLN A C 1
ATOM 2210 O O . GLN A 1 271 ? -6.586 4.981 31.863 1.00 91.19 271 GLN A O 1
ATOM 2215 N N . ARG A 1 272 ? -8.012 5.733 30.313 1.00 86.94 272 ARG A N 1
ATOM 2216 C CA . ARG A 1 272 ? -7.758 7.160 30.598 1.00 86.94 272 ARG A CA 1
ATOM 2217 C C . ARG A 1 272 ? -8.177 7.590 31.990 1.00 86.94 272 ARG A C 1
ATOM 2219 O O . ARG A 1 272 ? -7.565 8.491 32.553 1.00 86.94 272 ARG A O 1
ATOM 2226 N N . ASN A 1 273 ? -9.211 6.954 32.524 1.00 87.94 273 ASN A N 1
ATOM 2227 C CA . ASN A 1 273 ? -9.695 7.193 33.876 1.00 87.94 273 ASN A CA 1
ATOM 2228 C C . ASN A 1 273 ? -8.984 6.314 34.924 1.00 87.94 273 ASN A C 1
ATOM 2230 O O . ASN A 1 273 ? -9.383 6.312 36.085 1.00 87.94 273 ASN A O 1
ATOM 2234 N N . GLY A 1 274 ? -7.942 5.564 34.540 1.00 89.25 274 GLY A N 1
ATOM 2235 C CA . GLY A 1 274 ? -7.138 4.749 35.457 1.00 89.25 274 GLY A CA 1
ATOM 2236 C C . GLY A 1 274 ? -7.832 3.489 35.989 1.00 89.25 274 GLY A C 1
ATOM 2237 O O . GLY A 1 274 ? -7.344 2.885 36.942 1.00 89.25 274 GLY A O 1
ATOM 2238 N N . ARG A 1 275 ? -8.964 3.084 35.398 1.00 92.50 275 ARG A N 1
ATOM 2239 C CA . ARG A 1 275 ? -9.698 1.853 35.753 1.00 92.50 275 ARG A CA 1
ATOM 2240 C C . ARG A 1 275 ? -9.073 0.603 35.133 1.00 92.50 275 ARG A C 1
ATOM 2242 O O . ARG A 1 275 ? -9.116 -0.475 35.718 1.00 92.50 275 ARG A O 1
ATOM 2249 N N . ILE A 1 276 ? -8.458 0.759 33.963 1.00 94.69 276 ILE A N 1
ATOM 2250 C CA . ILE A 1 276 ? -7.685 -0.284 33.282 1.00 94.69 276 ILE A CA 1
ATOM 2251 C C . ILE A 1 276 ? -6.233 0.167 33.204 1.00 94.69 276 ILE A C 1
ATOM 2253 O O . ILE A 1 276 ? -5.946 1.272 32.746 1.00 94.69 276 ILE A O 1
ATOM 2257 N N . ASN A 1 277 ? -5.312 -0.702 33.616 1.00 93.06 277 ASN A N 1
ATOM 2258 C CA . ASN A 1 277 ? -3.888 -0.387 33.661 1.00 93.06 277 ASN A CA 1
ATOM 2259 C C . ASN A 1 277 ? -3.105 -1.238 32.663 1.00 93.06 277 ASN A C 1
ATOM 2261 O O . ASN A 1 277 ? -3.369 -2.426 32.496 1.00 93.06 277 ASN A O 1
ATOM 2265 N N . MET A 1 278 ? -2.115 -0.630 32.010 1.00 92.62 278 MET A N 1
ATOM 2266 C CA . MET A 1 278 ? -1.156 -1.365 31.188 1.00 92.62 278 MET A CA 1
ATOM 2267 C C . MET A 1 278 ? -0.102 -2.008 32.094 1.00 92.62 278 MET A C 1
ATOM 2269 O O . MET A 1 278 ? 0.524 -1.324 32.903 1.00 92.62 278 MET A O 1
ATOM 2273 N N . THR A 1 279 ? 0.119 -3.309 31.933 1.00 91.94 279 THR A N 1
ATOM 2274 C CA . THR A 1 279 ? 1.177 -4.069 32.612 1.00 91.94 279 THR A CA 1
ATOM 2275 C C . THR A 1 279 ? 2.095 -4.725 31.575 1.00 91.94 279 THR A C 1
ATOM 2277 O O . THR A 1 279 ? 1.705 -4.839 30.413 1.00 91.94 279 THR A O 1
ATOM 2280 N N . PRO A 1 280 ? 3.282 -5.236 31.956 1.00 89.62 280 PRO A N 1
ATOM 2281 C CA . PRO A 1 280 ? 4.132 -5.992 31.029 1.00 89.62 280 PRO A CA 1
ATOM 2282 C C . PRO A 1 280 ? 3.455 -7.232 30.421 1.00 89.62 280 PRO A C 1
ATOM 2284 O O . PRO A 1 280 ? 3.898 -7.725 29.391 1.00 89.62 280 PRO A O 1
ATOM 2287 N N . SER A 1 281 ? 2.404 -7.754 31.063 1.00 86.81 281 SER A N 1
ATOM 2288 C CA . SER A 1 281 ? 1.635 -8.916 30.594 1.00 86.81 281 SER A CA 1
ATOM 2289 C C . SER A 1 281 ? 0.392 -8.540 29.774 1.00 86.81 281 SER A C 1
ATOM 2291 O O . SER A 1 281 ? -0.317 -9.436 29.323 1.00 86.81 281 SER A O 1
ATOM 2293 N N . GLY A 1 282 ? 0.119 -7.244 29.585 1.00 92.12 282 GLY A N 1
ATOM 2294 C CA . GLY A 1 282 ? -1.043 -6.726 28.859 1.00 92.12 282 GLY A CA 1
ATOM 2295 C C . GLY A 1 282 ? -1.906 -5.767 29.683 1.00 92.12 282 GLY A C 1
ATOM 2296 O O . GLY A 1 282 ? -1.549 -5.372 30.799 1.00 92.12 282 GLY A O 1
ATOM 2297 N N . LEU A 1 283 ? -3.061 -5.394 29.131 1.00 93.25 283 LEU A N 1
ATOM 2298 C CA . LEU A 1 283 ? -4.091 -4.627 29.825 1.00 93.25 283 LEU A CA 1
ATOM 2299 C C . LEU A 1 283 ? -4.693 -5.466 30.944 1.00 93.25 283 LEU A C 1
ATOM 2301 O O . LEU A 1 283 ? -5.157 -6.587 30.729 1.00 93.25 283 LEU A O 1
ATOM 2305 N N . GLN A 1 284 ? -4.717 -4.880 32.133 1.00 94.44 284 GLN A N 1
ATOM 2306 C CA . GLN A 1 284 ? -5.244 -5.485 33.338 1.00 94.44 284 GLN A CA 1
ATOM 2307 C C . GLN A 1 284 ? -6.458 -4.705 33.842 1.00 94.44 284 GLN A C 1
ATOM 2309 O O . GLN A 1 284 ? -6.397 -3.486 34.023 1.00 94.44 284 GLN A O 1
ATOM 2314 N N . TYR A 1 285 ? -7.534 -5.433 34.125 1.00 94.50 285 TYR A N 1
ATOM 2315 C CA . TYR A 1 285 ? -8.732 -4.941 34.797 1.00 94.50 285 TYR A CA 1
ATOM 2316 C C . TYR A 1 285 ? -8.969 -5.778 36.058 1.00 94.50 285 TYR A C 1
ATOM 2318 O O . TYR A 1 285 ? -9.020 -7.005 35.981 1.00 94.50 285 TYR A O 1
ATOM 2326 N N . ASN A 1 286 ? -9.049 -5.134 37.227 1.00 89.62 286 ASN A N 1
ATOM 2327 C CA . ASN A 1 286 ? -9.260 -5.788 38.529 1.00 89.62 286 ASN A CA 1
ATOM 2328 C C . ASN A 1 286 ? -8.374 -7.029 38.778 1.00 89.62 286 ASN A C 1
ATOM 2330 O O . ASN A 1 286 ? -8.819 -8.049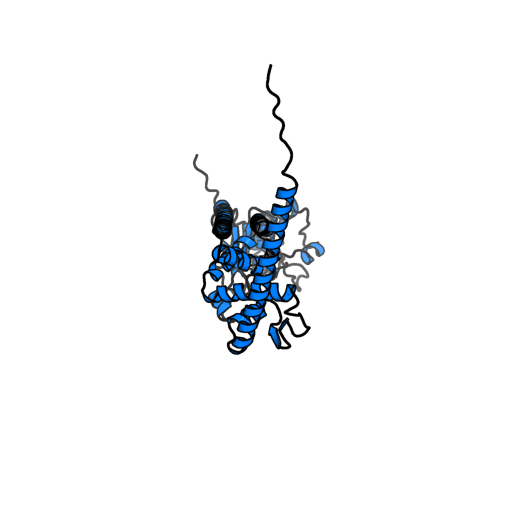 39.296 1.00 89.62 286 ASN A O 1
ATOM 2334 N N . GLY A 1 287 ? -7.097 -6.945 38.394 1.00 87.19 287 GLY A N 1
ATOM 2335 C CA . GLY A 1 287 ? -6.123 -8.027 38.568 1.00 87.19 287 GLY A CA 1
ATOM 2336 C C . GLY A 1 287 ? -6.092 -9.065 37.438 1.00 87.19 287 GLY A C 1
ATOM 2337 O O . GLY A 1 287 ? -5.117 -9.810 37.341 1.00 87.19 287 GLY A O 1
ATOM 2338 N N . GLN A 1 288 ? -7.074 -9.082 36.535 1.00 91.94 288 GLN A N 1
ATOM 2339 C CA . GLN A 1 288 ? -7.146 -10.019 35.413 1.00 91.94 288 GLN A CA 1
ATOM 2340 C C . GLN A 1 288 ? -6.647 -9.386 34.109 1.00 91.94 288 GLN A C 1
ATOM 2342 O O . GLN A 1 288 ? -7.013 -8.260 33.777 1.00 91.94 288 GLN A O 1
ATOM 2347 N N . ILE A 1 289 ? -5.822 -10.117 33.352 1.00 93.25 289 ILE A N 1
ATOM 2348 C CA . ILE A 1 289 ? -5.384 -9.690 32.017 1.00 93.25 289 ILE A CA 1
ATOM 2349 C C . ILE A 1 289 ? -6.533 -9.880 31.026 1.00 93.25 289 ILE A C 1
ATOM 2351 O O . ILE A 1 289 ? -7.018 -10.998 30.841 1.00 93.25 289 ILE A O 1
ATOM 2355 N N . ILE A 1 290 ? -6.949 -8.788 30.388 1.00 94.12 290 ILE A N 1
ATOM 2356 C CA . ILE A 1 290 ? -8.052 -8.766 29.419 1.00 94.12 290 ILE A CA 1
ATOM 2357 C C . ILE A 1 290 ? -7.573 -8.771 27.964 1.00 94.12 290 ILE A C 1
ATOM 2359 O O . ILE A 1 290 ? -8.362 -9.032 27.064 1.00 94.12 290 ILE A O 1
ATOM 2363 N N . GLY A 1 291 ? -6.281 -8.556 27.729 1.00 92.62 291 GLY A N 1
ATOM 2364 C CA . GLY A 1 291 ? -5.657 -8.645 26.412 1.00 92.62 291 GLY A CA 1
ATOM 2365 C C . GLY A 1 291 ? -4.277 -7.981 26.391 1.00 92.62 291 GLY A C 1
ATOM 2366 O O . GLY A 1 291 ? -3.932 -7.267 27.329 1.00 92.62 291 GLY A O 1
ATOM 2367 N N . PRO A 1 292 ? -3.457 -8.219 25.357 1.00 90.25 292 PRO A N 1
ATOM 2368 C CA . PRO A 1 292 ? -2.123 -7.623 25.231 1.00 90.25 292 PRO A CA 1
ATOM 2369 C C . PRO A 1 292 ? -2.156 -6.112 24.950 1.00 90.25 292 PRO A C 1
ATOM 2371 O O . PRO A 1 292 ? -1.303 -5.373 25.432 1.00 90.25 292 PRO A O 1
ATOM 2374 N N . ASP A 1 293 ? -3.155 -5.649 24.203 1.00 90.56 293 ASP A N 1
ATOM 2375 C CA . ASP A 1 293 ? -3.343 -4.256 23.797 1.00 90.56 293 ASP A CA 1
ATOM 2376 C C . ASP A 1 293 ? -4.842 -3.898 23.765 1.00 90.56 293 ASP A C 1
ATOM 2378 O O . ASP A 1 293 ? -5.704 -4.754 23.981 1.00 90.56 293 ASP A O 1
ATOM 2382 N N . VAL A 1 294 ? -5.164 -2.627 23.514 1.00 89.88 294 VAL A N 1
ATOM 2383 C CA . VAL A 1 294 ? -6.543 -2.109 23.535 1.00 89.88 294 VAL A CA 1
ATOM 2384 C C . VAL A 1 294 ? -7.439 -2.785 22.488 1.00 89.88 294 VAL A C 1
ATOM 2386 O O . VAL A 1 294 ? -8.586 -3.102 22.801 1.00 89.88 294 VAL A O 1
ATOM 2389 N N . ARG A 1 295 ? -6.935 -3.042 21.270 1.00 90.94 295 ARG A N 1
ATOM 2390 C CA . ARG A 1 295 ? -7.712 -3.680 20.191 1.00 90.94 295 ARG A CA 1
ATOM 2391 C C . ARG A 1 295 ? -8.005 -5.127 20.536 1.00 90.94 295 ARG A C 1
ATOM 2393 O O . ARG A 1 295 ? -9.169 -5.513 20.585 1.00 90.94 295 ARG A O 1
ATOM 2400 N N . THR A 1 296 ? -6.970 -5.884 20.882 1.00 89.19 296 THR A N 1
ATOM 2401 C CA . THR A 1 296 ? -7.131 -7.299 21.236 1.00 89.19 296 THR A CA 1
ATOM 2402 C C . THR A 1 296 ? -8.012 -7.471 22.480 1.00 89.19 296 THR A C 1
ATOM 2404 O O . THR A 1 296 ? -8.804 -8.407 22.565 1.00 89.19 296 THR A O 1
ATOM 2407 N N . SER A 1 297 ? -7.931 -6.546 23.444 1.00 93.25 297 SER A N 1
ATOM 2408 C CA . SER A 1 297 ? -8.807 -6.563 24.625 1.00 93.25 297 SER A CA 1
ATOM 2409 C C . SER A 1 297 ? -10.276 -6.341 24.256 1.00 93.25 297 SER A C 1
ATOM 2411 O O . SER A 1 297 ? -11.148 -7.022 24.792 1.00 93.25 297 SER A O 1
ATOM 2413 N N . ALA A 1 298 ? -10.559 -5.424 23.327 1.00 92.94 298 ALA A N 1
ATOM 2414 C CA . ALA A 1 298 ? -11.913 -5.179 22.838 1.00 92.94 298 ALA A CA 1
ATOM 2415 C C . ALA A 1 298 ? -12.488 -6.398 22.100 1.00 92.94 298 ALA A C 1
ATOM 2417 O O . ALA A 1 298 ? -13.620 -6.801 22.361 1.00 92.94 298 ALA A O 1
ATOM 2418 N N . GLU A 1 299 ? -11.684 -7.038 21.250 1.00 91.50 299 GLU A N 1
ATOM 2419 C CA . GLU A 1 299 ? -12.060 -8.275 20.557 1.00 91.50 299 GLU A CA 1
ATOM 2420 C C . GLU A 1 299 ? -12.350 -9.416 21.541 1.00 91.50 299 GLU A C 1
ATOM 2422 O O . GLU A 1 299 ? -13.328 -10.148 21.388 1.00 91.50 299 GLU A O 1
ATOM 2427 N N . PHE A 1 300 ? -11.538 -9.558 22.594 1.00 93.12 300 PHE A N 1
ATOM 2428 C CA . PHE A 1 300 ? -11.769 -10.571 23.623 1.00 93.12 300 PHE A CA 1
ATOM 2429 C C . PHE A 1 300 ? -13.051 -10.309 24.413 1.00 93.12 300 PHE A C 1
ATOM 2431 O O . PHE A 1 300 ? -13.793 -11.257 24.665 1.00 93.12 300 PHE A O 1
ATOM 2438 N N . LEU A 1 301 ? -13.336 -9.055 24.769 1.00 92.75 301 LEU A N 1
ATOM 2439 C CA . LEU A 1 301 ? -14.580 -8.680 25.450 1.00 92.75 301 LEU A CA 1
ATOM 2440 C C . LEU A 1 301 ? -15.822 -8.906 24.575 1.00 92.75 301 LEU A C 1
ATOM 2442 O O . LEU A 1 301 ? -16.864 -9.302 25.100 1.00 92.75 301 LEU A O 1
ATOM 2446 N N . ALA A 1 302 ? -15.707 -8.711 23.260 1.00 90.44 302 ALA A N 1
ATOM 2447 C CA . ALA A 1 302 ? -16.785 -8.989 22.316 1.00 90.44 302 ALA A CA 1
ATOM 2448 C C . ALA A 1 302 ? -17.024 -10.503 22.142 1.00 90.44 302 ALA A C 1
ATOM 2450 O O . ALA A 1 302 ? -18.156 -10.969 22.244 1.00 90.44 302 ALA A O 1
ATOM 2451 N N . ALA A 1 303 ? -15.963 -11.294 21.942 1.00 88.38 303 ALA A N 1
ATOM 2452 C CA . ALA A 1 303 ? -16.092 -12.669 21.452 1.00 88.38 303 ALA A CA 1
ATOM 2453 C C . ALA A 1 303 ? -15.954 -13.779 22.516 1.00 88.38 303 ALA A C 1
ATOM 2455 O O . ALA A 1 303 ? -16.490 -14.879 22.336 1.00 88.38 303 ALA A O 1
ATOM 2456 N N . LYS A 1 304 ? -15.213 -13.566 23.616 1.00 89.62 304 LYS A N 1
ATOM 2457 C CA . LYS A 1 304 ? -14.903 -14.649 24.570 1.00 89.62 304 LYS A CA 1
ATOM 2458 C C . LYS A 1 304 ? -16.008 -14.835 25.604 1.00 89.62 304 LYS A C 1
ATOM 2460 O O . LYS A 1 304 ? -16.245 -13.981 26.452 1.00 89.62 304 LYS A O 1
ATOM 2465 N N . LYS A 1 305 ? -16.603 -16.031 25.625 1.00 87.44 305 LYS A N 1
ATOM 2466 C CA . LYS A 1 305 ? -17.635 -16.412 26.608 1.00 87.44 305 LYS A CA 1
ATOM 2467 C C . LYS A 1 305 ? -17.150 -16.327 28.058 1.00 87.44 305 LYS A C 1
ATOM 2469 O O . LYS A 1 305 ? -17.903 -15.895 28.925 1.00 87.44 305 LYS A O 1
ATOM 2474 N N . ASP A 1 306 ? -15.886 -16.659 28.310 1.00 88.06 306 ASP A N 1
ATOM 2475 C CA . ASP A 1 306 ? -15.299 -16.636 29.659 1.00 88.06 306 ASP A CA 1
ATOM 2476 C C . ASP A 1 306 ? -15.156 -15.213 30.228 1.00 88.06 306 ASP A C 1
ATOM 2478 O O . ASP A 1 306 ? -14.877 -15.036 31.413 1.00 88.06 306 ASP A O 1
ATOM 2482 N N . PHE A 1 307 ? -15.352 -14.184 29.399 1.00 89.31 307 PHE A N 1
ATOM 2483 C CA . PHE A 1 307 ? -15.221 -12.782 29.784 1.00 89.31 307 PHE A CA 1
ATOM 2484 C C . PHE A 1 307 ? -16.568 -12.154 30.168 1.00 89.31 307 PHE A C 1
ATOM 2486 O O . PHE A 1 307 ? -16.615 -10.962 30.449 1.00 89.31 307 PHE A O 1
ATOM 2493 N N . ILE A 1 308 ? -17.658 -12.927 30.242 1.00 89.44 308 ILE A N 1
ATOM 2494 C CA . ILE A 1 308 ? -19.015 -12.394 30.455 1.00 89.44 308 ILE A CA 1
ATOM 2495 C C . ILE A 1 308 ? -19.150 -11.533 31.725 1.00 89.44 308 ILE A C 1
ATOM 2497 O O . ILE A 1 308 ? -19.787 -10.484 31.694 1.00 89.44 308 ILE A O 1
ATOM 2501 N N . ASN A 1 309 ? -18.487 -11.924 32.818 1.00 89.12 309 ASN A N 1
ATOM 2502 C CA . ASN A 1 309 ? -18.503 -11.160 34.070 1.00 89.12 309 ASN A CA 1
ATOM 2503 C C . ASN A 1 309 ? -17.669 -9.877 33.964 1.00 89.12 309 ASN A C 1
ATOM 2505 O O . ASN A 1 309 ? -18.058 -8.834 34.477 1.00 89.12 309 ASN A O 1
ATOM 2509 N N . ILE A 1 310 ? -16.527 -9.944 33.273 1.00 91.94 310 ILE A N 1
ATOM 2510 C CA . ILE A 1 310 ? -15.662 -8.782 33.028 1.00 91.94 310 ILE A CA 1
ATOM 2511 C C . ILE A 1 310 ? -16.409 -7.770 32.165 1.00 91.94 310 ILE A C 1
ATOM 2513 O O . ILE A 1 310 ? -16.416 -6.585 32.476 1.00 91.94 310 ILE A O 1
ATOM 2517 N N . LYS A 1 311 ? -17.073 -8.260 31.115 1.00 92.38 311 LYS A N 1
ATOM 2518 C CA . LYS A 1 311 ? -17.889 -7.489 30.183 1.00 92.38 311 LYS A CA 1
ATOM 2519 C C . LYS A 1 311 ? -18.953 -6.673 30.914 1.00 92.38 311 LYS A C 1
ATOM 2521 O O . LYS A 1 311 ? -19.032 -5.471 30.693 1.00 92.38 311 LYS A O 1
ATOM 2526 N N . ALA A 1 312 ? -19.717 -7.307 31.806 1.00 91.69 312 ALA A N 1
ATOM 2527 C CA . ALA A 1 312 ? -20.736 -6.628 32.604 1.00 91.69 312 ALA A CA 1
ATOM 2528 C C . ALA A 1 312 ? -20.135 -5.517 33.485 1.00 91.69 312 ALA A C 1
ATOM 2530 O O . ALA A 1 312 ? -20.568 -4.374 33.404 1.00 91.69 312 ALA A O 1
ATOM 2531 N N . ASN A 1 313 ? -19.073 -5.817 34.240 1.00 93.31 313 ASN A N 1
ATOM 2532 C CA . ASN A 1 313 ? -18.465 -4.838 35.149 1.00 93.31 313 ASN A CA 1
ATOM 2533 C C . ASN A 1 313 ? -17.843 -3.640 34.408 1.00 93.31 313 ASN A C 1
ATOM 2535 O O . ASN A 1 313 ? -17.949 -2.498 34.845 1.00 93.31 313 ASN A O 1
ATOM 2539 N N . VAL A 1 314 ? -17.201 -3.903 33.268 1.00 93.50 314 VAL A N 1
ATOM 2540 C CA . VAL A 1 314 ? -16.606 -2.879 32.401 1.00 93.50 314 VAL A CA 1
ATOM 2541 C C . VAL A 1 314 ? -17.678 -1.949 31.822 1.00 93.50 314 VAL A C 1
ATOM 2543 O O . VAL A 1 314 ? -17.446 -0.744 31.729 1.00 93.50 314 VAL A O 1
ATOM 2546 N N . LEU A 1 315 ? -18.849 -2.485 31.460 1.00 93.31 315 LEU A N 1
ATOM 2547 C CA . LEU A 1 315 ? -19.994 -1.685 31.017 1.00 93.31 315 LEU A CA 1
ATOM 2548 C C . LEU A 1 315 ? -20.549 -0.820 32.155 1.00 93.31 315 LEU A C 1
ATOM 2550 O O . LEU A 1 315 ? -20.751 0.375 31.954 1.00 93.31 315 LEU A O 1
ATOM 2554 N N . ASP A 1 316 ? -20.725 -1.386 33.349 1.00 92.44 316 ASP A N 1
ATOM 2555 C CA . ASP A 1 316 ? -21.244 -0.651 34.509 1.00 92.44 316 ASP A CA 1
ATOM 2556 C C . ASP A 1 316 ? -20.328 0.522 34.906 1.00 92.44 316 ASP A C 1
ATOM 2558 O O . ASP A 1 316 ? -20.794 1.649 35.094 1.00 92.44 316 ASP A O 1
ATOM 2562 N N . GLU A 1 317 ? -19.009 0.299 34.969 1.00 92.50 317 GLU A N 1
ATOM 2563 C CA . GLU A 1 317 ? -18.038 1.366 35.262 1.00 92.50 317 GLU A CA 1
ATOM 2564 C C . GLU A 1 317 ? -17.997 2.438 34.167 1.00 92.50 317 GLU A C 1
ATOM 2566 O O . GLU A 1 317 ? -17.797 3.626 34.443 1.00 92.50 317 GLU A O 1
ATOM 2571 N N . TYR A 1 318 ? -18.174 2.035 32.909 1.00 92.12 318 TYR A N 1
ATOM 2572 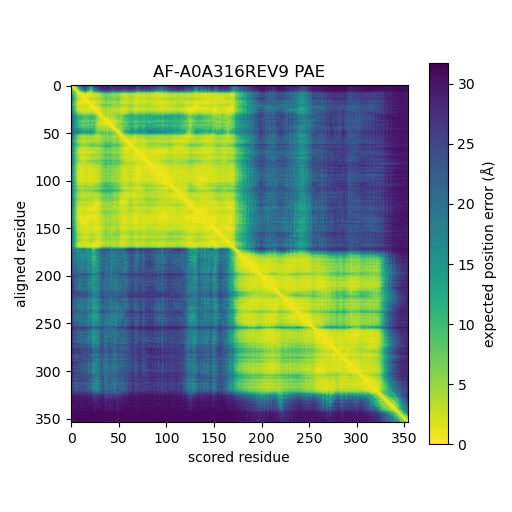C CA . TYR A 1 318 ? -18.252 2.975 31.801 1.00 92.12 318 TYR A CA 1
ATOM 2573 C C . TYR A 1 318 ? -19.479 3.887 31.930 1.00 92.12 318 TYR A C 1
ATOM 2575 O O . TYR A 1 318 ? -19.338 5.111 31.844 1.00 92.12 318 TYR A O 1
ATOM 2583 N N . GLU A 1 319 ? -20.654 3.321 32.204 1.00 89.25 319 GLU A N 1
ATOM 2584 C CA . GLU A 1 319 ? -21.893 4.081 32.413 1.00 89.25 319 GLU A CA 1
ATOM 2585 C C . GLU A 1 319 ? -21.799 5.031 33.616 1.00 89.25 319 GLU A C 1
ATOM 2587 O O . GLU A 1 319 ? -22.300 6.162 33.560 1.00 89.25 319 GLU A O 1
ATOM 2592 N N . GLU A 1 320 ? -21.098 4.636 34.684 1.00 89.56 320 GLU A N 1
ATOM 2593 C CA . GLU A 1 320 ? -20.817 5.506 35.831 1.00 89.56 320 GLU A CA 1
ATOM 2594 C C . GLU A 1 320 ? -20.017 6.753 35.406 1.00 89.56 320 GLU A C 1
ATOM 2596 O O . GLU A 1 320 ? -20.414 7.888 35.696 1.00 89.56 320 GLU A O 1
ATOM 2601 N N . ILE A 1 321 ? -18.930 6.568 34.649 1.00 86.44 321 ILE A N 1
ATOM 2602 C CA . ILE A 1 321 ? -18.074 7.666 34.162 1.00 86.44 321 ILE A CA 1
ATOM 2603 C C . ILE A 1 321 ? -18.845 8.599 33.220 1.00 86.44 321 ILE A C 1
ATOM 2605 O O . ILE A 1 321 ? -18.756 9.832 33.331 1.00 86.44 321 ILE A O 1
ATOM 2609 N N . ILE A 1 322 ? -19.623 8.038 32.293 1.00 82.69 322 ILE A N 1
ATOM 2610 C CA . ILE A 1 322 ? -20.435 8.828 31.359 1.00 82.69 322 ILE A CA 1
ATOM 2611 C C . ILE A 1 322 ? -21.521 9.607 32.114 1.00 82.69 322 ILE A C 1
ATOM 2613 O O . ILE A 1 322 ? -21.760 10.784 31.831 1.00 82.69 322 ILE A O 1
ATOM 2617 N N . SER A 1 323 ? -22.124 9.016 33.142 1.00 82.25 323 SER A N 1
ATOM 2618 C CA . SER A 1 323 ? -23.120 9.691 33.979 1.00 82.25 323 SER A CA 1
ATOM 2619 C C . SER A 1 323 ? -22.521 10.863 34.764 1.00 82.25 323 SER A C 1
ATOM 2621 O O . SER A 1 323 ? -23.104 11.952 34.785 1.00 82.25 323 SER A O 1
ATOM 2623 N N . MET A 1 324 ? -21.336 10.688 35.354 1.00 76.38 324 MET A N 1
ATOM 2624 C CA . MET A 1 324 ? -20.636 11.750 36.089 1.00 76.38 324 MET A CA 1
ATOM 2625 C C . MET A 1 324 ? -20.242 12.926 35.184 1.00 76.38 324 MET A C 1
ATOM 2627 O O . MET A 1 324 ? -20.491 14.086 35.526 1.00 76.38 324 MET A O 1
ATOM 2631 N N . SER A 1 325 ? -19.699 12.650 33.995 1.00 68.75 325 SER A N 1
ATOM 2632 C CA . SER A 1 325 ? -19.290 13.702 33.048 1.00 68.75 325 SER A CA 1
ATOM 2633 C C . SER A 1 325 ? -20.474 14.543 32.541 1.00 68.75 325 SER A C 1
ATOM 2635 O O . SER A 1 325 ? -20.377 15.769 32.406 1.00 68.75 325 SER A O 1
ATOM 2637 N N . ASN A 1 326 ? -21.640 13.919 32.353 1.00 61.56 326 ASN A N 1
ATOM 2638 C CA . ASN A 1 326 ? -22.876 14.605 31.975 1.00 61.56 326 ASN A CA 1
ATOM 2639 C C . ASN A 1 326 ? -23.427 15.529 33.079 1.00 61.56 326 ASN A C 1
ATOM 2641 O O . ASN A 1 326 ? -24.033 16.568 32.779 1.00 61.56 326 ASN A O 1
ATOM 2645 N N . ILE A 1 327 ? -23.214 15.189 34.353 1.00 58.47 327 ILE A N 1
ATOM 2646 C CA . ILE A 1 327 ? -23.593 16.029 35.501 1.00 58.47 327 ILE A CA 1
ATOM 2647 C C . ILE A 1 327 ? -22.690 17.268 35.582 1.00 58.47 327 ILE A C 1
ATOM 2649 O O . ILE A 1 327 ? -23.189 18.386 35.766 1.00 58.47 327 ILE A O 1
ATOM 2653 N N . ASP A 1 328 ? -21.386 17.102 35.364 1.00 54.81 328 ASP A N 1
ATOM 2654 C CA . ASP A 1 328 ? -20.417 18.203 35.374 1.00 54.81 328 ASP A CA 1
ATOM 2655 C C . ASP A 1 328 ? -20.640 19.202 34.235 1.00 54.81 328 ASP A C 1
ATOM 2657 O O . ASP A 1 328 ? -20.535 20.417 34.437 1.00 54.81 328 ASP A O 1
ATOM 2661 N N . ASN A 1 329 ? -21.032 18.727 33.053 1.00 50.38 329 ASN A N 1
ATOM 2662 C CA . ASN A 1 329 ? -21.395 19.610 31.948 1.00 50.38 329 ASN A CA 1
ATOM 2663 C C . ASN A 1 329 ? -22.657 20.426 32.265 1.00 50.38 329 ASN A C 1
ATOM 2665 O O . ASN A 1 329 ? -22.641 21.649 32.112 1.00 50.38 329 ASN A O 1
ATOM 2669 N N . LYS A 1 330 ? -23.714 19.807 32.816 1.00 53.31 330 LYS A N 1
ATOM 2670 C CA . LYS A 1 330 ? -24.936 20.525 33.236 1.00 53.31 330 LYS A CA 1
ATOM 2671 C C . LYS A 1 330 ? -24.668 21.551 34.343 1.00 53.31 330 LYS A C 1
ATOM 2673 O O . LYS A 1 330 ? -25.256 22.637 34.320 1.00 53.31 330 LYS A O 1
ATOM 2678 N N . SER A 1 331 ? -23.786 21.247 35.298 1.00 49.38 331 SER A N 1
ATOM 2679 C CA . SER A 1 331 ? -23.441 22.163 36.396 1.00 49.38 331 SER A CA 1
ATOM 2680 C C . SER A 1 331 ? -22.641 23.381 35.905 1.00 49.38 331 SER A C 1
ATOM 2682 O O . SER A 1 331 ? -22.922 24.510 36.325 1.00 49.38 331 SER A O 1
ATOM 2684 N N . LYS A 1 332 ? -21.730 23.190 34.939 1.00 45.41 332 LYS A N 1
ATOM 2685 C CA . LYS A 1 332 ? -21.005 24.275 34.256 1.00 45.41 332 LYS A CA 1
ATOM 2686 C C . LYS A 1 332 ? -21.943 25.157 33.429 1.00 45.41 332 LYS A C 1
ATOM 2688 O O . LYS A 1 332 ? -21.874 26.379 33.550 1.00 45.41 332 LYS A O 1
ATOM 2693 N N . THR A 1 333 ? -22.878 24.583 32.665 1.00 50.53 333 THR A N 1
ATOM 2694 C CA . THR A 1 333 ? -23.855 25.378 31.890 1.00 50.53 333 THR A CA 1
ATOM 2695 C C . THR A 1 333 ? -24.781 26.197 32.794 1.00 50.53 333 THR A C 1
ATOM 2697 O O . THR A 1 333 ? -25.136 27.328 32.454 1.00 50.53 333 THR A O 1
ATOM 2700 N N . LYS A 1 334 ? -25.159 25.660 33.964 1.00 48.00 334 LYS A N 1
ATOM 2701 C CA . LYS A 1 334 ? -25.987 26.370 34.952 1.00 48.00 334 LYS A CA 1
ATOM 2702 C C . LYS A 1 334 ? -25.233 27.549 35.577 1.00 48.00 334 LYS A C 1
ATOM 2704 O O . LYS A 1 334 ? -25.755 28.659 35.562 1.00 48.00 334 LYS A O 1
ATOM 2709 N N . LYS A 1 335 ? -23.968 27.357 35.981 1.00 45.78 335 LYS A N 1
ATOM 2710 C CA . LYS A 1 335 ? -23.101 28.447 36.472 1.00 45.78 335 LYS A CA 1
ATOM 2711 C C . LYS A 1 335 ? -22.920 29.571 35.444 1.00 45.78 335 LYS A C 1
ATOM 2713 O O . LYS A 1 335 ? -23.003 30.734 35.815 1.00 45.78 335 LYS A O 1
ATOM 2718 N N . VAL A 1 336 ? -22.738 29.254 34.158 1.00 47.19 336 VAL A N 1
ATOM 2719 C CA . VAL A 1 336 ? -22.609 30.277 33.097 1.00 47.19 336 VAL A CA 1
ATOM 2720 C C . VAL A 1 336 ? -23.911 31.067 32.896 1.00 47.19 336 VAL A C 1
ATOM 2722 O O . VAL A 1 336 ? -23.867 32.277 32.681 1.00 47.19 336 VAL A O 1
ATOM 2725 N N . LYS A 1 337 ? -25.080 30.419 33.004 1.00 45.50 337 LYS A N 1
ATOM 2726 C CA . LYS A 1 337 ? -26.383 31.108 32.947 1.00 45.50 337 LYS A CA 1
ATOM 2727 C C . LYS A 1 337 ? -26.641 31.985 34.175 1.00 45.50 337 LYS A C 1
ATOM 2729 O O . LYS A 1 337 ? -27.195 33.069 34.019 1.00 45.50 337 LYS A O 1
ATOM 2734 N N . ASP A 1 338 ? -26.222 31.550 35.361 1.00 49.03 338 ASP A N 1
ATOM 2735 C CA . ASP A 1 338 ? -26.389 32.316 36.602 1.00 49.03 338 ASP A CA 1
ATOM 2736 C C . ASP A 1 338 ? -25.443 33.529 36.673 1.00 49.03 338 ASP A C 1
ATOM 2738 O O . ASP A 1 338 ? -25.840 34.578 37.175 1.00 49.03 338 ASP A O 1
ATOM 2742 N N . ILE A 1 339 ? -24.236 33.434 36.097 1.00 47.31 339 ILE A N 1
ATOM 2743 C CA . ILE A 1 339 ? -23.323 34.580 35.922 1.00 47.31 339 ILE A CA 1
ATOM 2744 C C . ILE A 1 339 ? -23.944 35.607 34.962 1.00 47.31 339 ILE A C 1
ATOM 2746 O O . ILE A 1 339 ? -24.084 36.770 35.322 1.00 47.31 339 ILE A O 1
ATOM 2750 N N . LYS A 1 340 ? -24.463 35.170 33.804 1.00 46.53 340 LYS A N 1
ATOM 2751 C CA . LYS A 1 340 ? -25.153 36.067 32.854 1.00 46.53 340 LYS A CA 1
ATOM 2752 C C . LYS A 1 340 ? -26.435 36.705 33.406 1.00 46.53 340 LYS A C 1
ATOM 2754 O O . LYS A 1 340 ? -26.844 37.747 32.911 1.00 46.53 340 LYS A O 1
ATOM 2759 N N . LYS A 1 341 ? -27.085 36.096 34.405 1.00 45.94 341 LYS A N 1
ATOM 2760 C CA . LYS A 1 341 ? -28.243 36.685 35.100 1.00 45.94 341 LYS A CA 1
ATOM 2761 C C . LYS A 1 341 ? -27.852 37.714 36.164 1.00 45.94 341 LYS A C 1
ATOM 2763 O O . LYS A 1 341 ? -28.671 38.574 36.467 1.00 45.94 341 LYS A O 1
ATOM 2768 N N . LYS A 1 342 ? -26.648 37.625 36.738 1.00 44.47 342 LYS A N 1
ATOM 2769 C CA . LYS A 1 342 ? -26.146 38.603 37.718 1.00 44.47 342 LYS A CA 1
ATOM 2770 C C . LYS A 1 342 ? -25.664 39.901 37.073 1.00 44.47 342 LYS A C 1
ATOM 2772 O O . LYS A 1 342 ? -25.805 40.941 37.698 1.00 44.47 342 LYS A O 1
ATOM 2777 N N . ASP A 1 343 ? -25.204 39.847 35.826 1.00 45.25 343 ASP A N 1
ATOM 2778 C CA . ASP A 1 343 ? -24.714 41.022 35.089 1.00 45.25 343 ASP A CA 1
ATOM 2779 C C . ASP A 1 343 ? -25.824 41.769 34.315 1.00 45.25 343 ASP A C 1
ATOM 2781 O O . ASP A 1 343 ? -25.544 42.616 33.474 1.00 45.25 343 ASP A O 1
ATOM 2785 N N . GLY A 1 344 ? -27.097 41.440 34.567 1.00 43.84 344 GLY A N 1
ATOM 2786 C CA . GLY A 1 344 ? -28.249 41.930 33.807 1.00 43.84 344 GLY A CA 1
ATOM 2787 C C . GLY A 1 344 ? -29.347 42.556 34.663 1.00 43.84 344 GLY A C 1
ATOM 2788 O O . GLY A 1 344 ? -30.508 42.209 34.468 1.00 43.84 344 GLY A O 1
ATOM 2789 N N . VAL A 1 345 ? -29.006 43.439 35.609 1.00 44.66 345 VAL A N 1
ATOM 2790 C CA . VAL A 1 345 ? -29.958 44.388 36.218 1.00 44.66 345 VAL A CA 1
ATOM 2791 C C . VAL A 1 345 ? -29.233 45.695 36.550 1.00 44.66 345 VAL A C 1
ATOM 2793 O O . VAL A 1 345 ? -28.585 45.778 37.583 1.00 44.66 345 VAL A O 1
ATOM 2796 N N . GLU A 1 346 ? -29.325 46.674 35.647 1.00 42.12 346 GLU A N 1
ATOM 2797 C CA . GLU A 1 346 ? -29.590 48.108 35.896 1.00 42.12 346 GLU A CA 1
ATOM 2798 C C . GLU A 1 346 ? -29.296 48.901 34.612 1.00 42.12 346 GLU A C 1
ATOM 2800 O O . GLU A 1 346 ? -28.236 49.484 34.448 1.00 42.12 346 GLU A O 1
ATOM 2805 N N . GLU A 1 347 ? -30.255 48.938 33.687 1.00 35.09 347 GLU A N 1
ATOM 2806 C CA . GLU A 1 347 ? -30.376 50.062 32.752 1.00 35.09 347 GLU A CA 1
ATOM 2807 C C . GLU A 1 347 ? -31.860 50.392 32.612 1.00 35.09 347 GLU A C 1
ATOM 2809 O O . GLU A 1 347 ? -32.600 49.863 31.782 1.00 35.09 347 GLU A O 1
ATOM 2814 N N . GLY A 1 348 ? -32.310 51.247 33.520 1.00 38.59 348 GLY A N 1
ATOM 2815 C CA . GLY A 1 348 ? -33.529 52.005 33.362 1.00 38.59 348 GLY A CA 1
ATOM 2816 C C . GLY A 1 348 ? -33.191 53.462 33.597 1.00 38.59 348 GLY A C 1
ATOM 2817 O O . GLY A 1 348 ? -33.153 53.880 34.743 1.00 38.59 348 GLY A O 1
ATOM 2818 N N . ASP A 1 349 ? -32.992 54.227 32.526 1.00 33.50 349 ASP A N 1
ATOM 2819 C CA . ASP A 1 349 ? -33.705 55.494 32.447 1.00 33.50 349 ASP A CA 1
ATOM 2820 C C . ASP A 1 349 ? -33.910 55.965 31.007 1.00 33.50 349 ASP A C 1
ATOM 2822 O O . ASP A 1 349 ? -33.010 55.990 30.169 1.00 33.50 349 ASP A O 1
ATOM 2826 N N . LYS A 1 350 ? -35.173 56.286 30.727 1.00 44.81 350 LYS A N 1
ATOM 2827 C CA . LYS A 1 350 ? -35.681 56.770 29.446 1.00 44.81 350 LYS A CA 1
ATOM 2828 C C . LYS A 1 350 ? -35.400 58.265 29.343 1.00 44.81 350 LYS A C 1
ATOM 2830 O O . LYS A 1 350 ? -35.950 59.032 30.130 1.00 44.81 350 LYS A O 1
ATOM 2835 N N . VAL A 1 351 ? -34.665 58.694 28.322 1.00 36.28 351 VAL A N 1
ATOM 2836 C CA . VAL A 1 351 ? -34.638 60.108 27.925 1.00 36.28 351 VAL A CA 1
ATOM 2837 C C . VAL A 1 351 ? -35.740 60.337 26.892 1.00 36.28 351 VAL A C 1
ATOM 2839 O O . VAL A 1 351 ? -35.770 59.693 25.845 1.00 36.28 351 VAL A O 1
ATOM 2842 N N . LYS A 1 352 ? -36.687 61.211 27.244 1.00 38.94 352 LYS A N 1
ATOM 2843 C CA . LYS A 1 352 ? -37.709 61.758 26.348 1.00 38.94 352 LYS A CA 1
ATOM 2844 C C . LYS A 1 352 ? -37.071 62.825 25.459 1.00 38.94 352 LYS A C 1
ATOM 2846 O O . LYS A 1 352 ? -36.328 63.660 25.963 1.00 38.94 352 LYS A O 1
ATOM 2851 N N . GLU A 1 353 ? -37.398 62.781 24.175 1.00 37.91 353 GLU A N 1
ATOM 2852 C CA . GLU A 1 353 ? -37.128 63.842 23.206 1.00 37.91 353 GLU A CA 1
ATOM 2853 C C . GLU A 1 353 ? -38.010 65.067 23.496 1.00 37.91 353 GLU A C 1
ATOM 2855 O O . GLU A 1 353 ? -39.231 64.927 23.592 1.00 37.91 353 GLU A O 1
ATOM 2860 N N . GLU A 1 354 ? -37.378 66.236 23.612 1.00 38.03 354 GLU A N 1
ATOM 2861 C CA . GLU A 1 354 ? -37.843 67.538 23.105 1.00 38.03 354 GLU A CA 1
ATOM 2862 C C . GLU A 1 354 ? -36.629 68.349 22.638 1.00 38.03 354 GLU A C 1
ATOM 2864 O O . GLU A 1 354 ? -35.610 68.361 23.373 1.00 38.03 354 GLU A O 1
#

Foldseek 3Di:
DPPPPPPWDFLAQAPNDTDTAQWKKFKAADADPPDPPVCNVRNFLWDQDQVGWDKFAFDQDPVVRWGQQLLDLPRPVCPPHDPVVSVVRNCSCCVRAVVVCCVVVVDDPDRPPVVCRVPDIDIGGGGDMQGSVDNSSVNVVRRCRNCLQEAAPVCRPPPSNPNHRIYIDIDPHPCCVVVVLVVLVVVLLCLQLVQCVVDDPSVLQSLLLCCVVPLDLDSPDPDVCSVSVSSVVQCVPDVCSSVVSVVSVVVSVPDLVSQLSVQLVLLSVCVVVVQWDQDPCAIDHPRDHQANYSSRSSVSLSPPPVCVVVVVVSVVVSVVVVVVVVVVVVVVVVVVVVVVVVVPDDDDDDDDDD

Nearest PDB structures (foldseek):
  2odn-assembly1_A  TM=8.382E-01  e=3.069E-01  Mycolicibacterium smegmatis
  4po1-assembly1_A  TM=7.934E-01  e=3.608E-01  Mycobacterium tuberculosis
  1u94-assembly1_A  TM=8.440E-01  e=7.265E-01  Escherichia coli
  3cmu-assembly1_A  TM=8.067E-01  e=1.386E+00  unclassified

Mean predicted aligned error: 15.21 Å

Secondary structure (DSSP, 8-state):
------PPPEEEEETTEEEETT-EEEEEEPP-TTS-HHHHHTT-SS---TTS-EEEEPPEETTTTEE--SSSTT-GGGTT--HHHHHHHHHHHIIIIIHHHHHHH-----TT-HHHHHH-EEEE-TT-EEETTSHHHHHHHHHHHHTTSSEEGGGTT-GGGTT-SEEEEEES-HHHHHHHHHHHHHHHHHHHHHHHHH-HHHHHHHHHHHHHHTS-S-TT---HHHHHHHHHHHHHH-TTHHHHHHHHHHHHTSHHHHHHHHHHHHHHHHHHTTSEEEETTEEEETTEEEESSHHHHHHHHHH-GGGHHHHHHHHHHHHHHHHHHHHHHHHHHHHHHHHHHHT------PPPP-